Protein 8R2C (pdb70)

B-factor: mean 29.67, std 12.18, range [12.43, 84.84]

Solvent-accessible surface area: 8330 Å² total; per-residue (Å²): 22,18,6,0,1,11,4,49,0,49,0,42,34,86,104,81,50,95,46,67,0,90,98,9,125,84,41,16,116,0,14,0,37,56,54,150,95,93,56,5,67,2,55,0,5,0,4,8,131,5,118,122,26,62,58,81,0,0,50,3,48,106,43,0,34,0,9,30,92,4,0,0,75,37,147,43,90,14,39,86,0,119,108,65,26,126,50,33,100,59,108,5,98,62,3,13,5,1,9,5,138,65,8,33,0,0,26,0,15,60,66,12,0,8,7,8,3,8,90,39,128,97,214,26,0,100,3,69,17,8,4,30,95,47,0,9,84,50,0,86,139,18,170,7,39,128,121,2,104,0,71,2,174,43,39,54,78,80,136,112,107,73,47,10,139,14,4,81,89

Sequence (169 aa):
SGGAMHGDSLVQLSDSSFKMVKEVKKGDKVICPLLENQCVEVECVVLSKCEDGTKEFVQLGTDLWITPKHPIRVNGEWKYPKELGQTVVKTSDYIYQFVLKTGHTMNIGGYECICLGHNFQERVAYHPYLGSQAVVEDLKQMKGWKEGKVIIRSRVRDQITNQVKAFIQ

InterPro domains:
  IPR002035 von Willebrand factor, type A [PF13768] (64-215)
  IPR002035 von Willebrand factor, type A [PS50234] (41-230)
  IPR002035 von Willebrand factor, type A [SM00327] (39-231)
  IPR006141 Intein N-terminal splicing region [PS50817] (515-585)
  IPR032838 VWA-Hint protein, Vwaint domain [PF14624] (389-458)
  IPR036465 von Willebrand factor A-like domain superfamily [G3DSA:3.40.50.410] (40-234)
  IPR036465 von Willebrand factor A-like domain superfamily [SSF53300] (41-227)
  IPR036844 Hint domain superfamily [SSF51294] (515-595)
  IPR039510 Vint domain [PF14623] (514-676)
  IPR051266 Calcium-activated chloride channel regulator [PTHR10579] (31-309)

Radius of gyration: 14.41 Å; Cα contacts (8 Å, |Δi|>4): 443; chains: 1; bounding box: 31×36×44 Å

Nearest PDB structures (foldseek):
  8r2c-assembly1_A  TM=1.006E+00  e=2.038E-36  Tetrahymena thermophila SB210
  6frh-assembly1_A  TM=7.519E-01  e=7.307E-05  Synechocystis sp. PCC 6803 substr. Kazusa
  6frg-assembly1_A-2  TM=7.504E-01  e=1.154E-04  Synechocystis sp. PCC 6803 substr. Kazusa
  2in9-assembly1_A  TM=6.640E-01  e=4.539E-04  Mycobacterium tuberculosis
  1jva-assembly1_A  TM=4.968E-01  e=4.621E-02  Saccharomyces cerevisiae

Structure (mmCIF, N/CA/C/O backbone):
data_8R2C
#
_entry.id   8R2C
#
_cell.length_a   35.890
_cell.length_b   46.360
_cell.length_c   115.010
_cell.angle_alpha   90.000
_cell.angle_beta   90.000
_cell.angle_gamma   90.000
#
_symmetry.space_group_name_H-M   'P 21 21 21'
#
loop_
_entity.id
_entity.type
_entity.pdbx_description
1 polymer 'von willebrand factor type A (VWA) domain was originally protein'
2 non-polymer 'SULFATE ION'
3 non-polymer DI(HYDROXYETHYL)ETHER
4 water water
#
loop_
_atom_site.group_PDB
_atom_site.id
_atom_site.type_symbol
_atom_site.label_atom_id
_atom_site.label_alt_id
_atom_site.label_comp_id
_atom_site.label_asym_id
_atom_site.label_entity_id
_atom_site.label_seq_id
_atom_site.pdbx_PDB_ins_code
_atom_site.Cartn_x
_atom_site.Cartn_y
_atom_site.Cartn_z
_atom_site.occupancy
_atom_site.B_iso_or_equiv
_atom_site.auth_seq_id
_atom_site.auth_comp_id
_atom_site.auth_asym_id
_atom_site.auth_atom_id
_atom_site.pdbx_PDB_model_num
ATOM 1 N N . SER A 1 1 ? 24.50982 41.95065 24.77722 1.000 23.19963 -2 SER A N 1
ATOM 2 C CA . SER A 1 1 ? 23.27205 41.14693 24.95135 1.000 25.49528 -2 SER A CA 1
ATOM 3 C C . SER A 1 1 ? 23.17975 40.09066 23.83959 1.000 24.75079 -2 SER A C 1
ATOM 4 O O . SER A 1 1 ? 24.06894 39.97993 22.97608 1.000 21.76451 -2 SER A O 1
ATOM 14 N N . GLY A 1 2 ? 22.09122 39.31674 23.88139 1.000 20.84670 -1 GLY A N 1
ATOM 15 C CA . GLY A 1 2 ? 21.84596 38.29282 22.88562 1.000 24.27094 -1 GLY A CA 1
ATOM 16 C C . GLY A 1 2 ? 20.38137 38.28277 22.49802 1.000 22.49552 -1 GLY A C 1
ATOM 17 O O . GLY A 1 2 ? 19.58169 39.07567 22.99586 1.000 23.90285 -1 GLY A O 1
ATOM 21 N N . GLY A 1 3 ? 20.04388 37.37540 21.58989 1.000 21.12069 0 GLY A N 1
ATOM 22 C CA . GLY A 1 3 ? 18.65162 37.23806 21.22124 1.000 21.88165 0 GLY A CA 1
ATOM 23 C C . GLY A 1 3 ? 18.48903 36.15000 20.19439 1.000 21.12067 0 GLY A C 1
ATOM 24 O O . GLY A 1 3 ? 19.42347 35.40049 19.91586 1.000 25.38480 0 GLY A O 1
ATOM 28 N N . ALA A 1 4 ? 17.28911 36.09694 19.60634 1.000 18.26385 1 ALA A N 1
ATOM 29 C CA . ALA A 1 4 ? 16.96089 35.09170 18.60793 1.000 16.01343 1 ALA A CA 1
ATOM 30 C C . ALA A 1 4 ? 15.94301 35.68167 17.64237 1.000 19.71331 1 ALA A C 1
ATOM 31 O O . ALA A 1 4 ? 15.38609 36.75032 17.87719 1.000 17.97690 1 ALA A O 1
ATOM 35 N N . MET A 1 5 ? 15.73052 34.98048 16.53151 1.000 13.51044 2 MET A N 1
ATOM 36 C CA . MET A 1 5 ? 14.90005 35.42321 15.42433 1.000 19.14763 2 MET A CA 1
ATOM 37 C C . MET A 1 5 ? 13.64290 34.56611 15.33275 1.000 17.92704 2 MET A C 1
ATOM 38 O O . MET A 1 5 ? 13.67080 33.35748 15.58890 1.000 15.97752 2 MET A O 1
ATOM 52 N N . HIS A 1 6 ? 12.55755 35.19491 14.90845 1.000 15.30370 3 HIS A N 1
ATOM 53 C CA . HIS A 1 6 ? 11.37870 34.45099 14.47725 1.000 18.91211 3 HIS A CA 1
ATOM 54 C C . HIS A 1 6 ? 11.67171 33.70407 13.18102 1.000 19.11542 3 HIS A C 1
ATOM 55 O O . HIS A 1 6 ? 12.33616 34.22937 12.29616 1.000 18.09160 3 HIS A O 1
ATOM 69 N N . GLY A 1 7 ? 11.16408 32.48014 13.06451 1.000 20.17444 4 GLY A N 1
ATOM 70 C CA . GLY A 1 7 ? 11.48899 31.63302 11.93084 1.000 19.66923 4 GLY A CA 1
ATOM 71 C C . GLY A 1 7 ? 10.95642 32.11729 10.59740 1.000 21.75926 4 GLY A C 1
ATOM 72 O O . GLY A 1 7 ? 11.42573 31.65350 9.55155 1.000 21.42261 4 GLY A O 1
ATOM 76 N N . ASP A 1 8 ? 9.98469 33.01942 10.60599 1.000 17.82084 5 ASP A N 1
ATOM 77 C CA . ASP A 1 8 ? 9.43762 33.54309 9.36728 1.000 23.62762 5 ASP A CA 1
ATOM 78 C C . ASP A 1 8 ? 10.21650 34.74487 8.84270 1.000 19.15481 5 ASP A C 1
ATOM 79 O O . ASP A 1 8 ? 9.92670 35.22633 7.74016 1.000 16.82818 5 ASP A O 1
ATOM 88 N N . SER A 1 9 ? 11.18930 35.24815 9.59982 1.000 17.03159 6 SER A N 1
ATOM 89 C CA . SER A 1 9 ? 12.02540 36.33064 9.11178 1.000 17.20779 6 SER A CA 1
ATOM 90 C C . SER A 1 9 ? 12.77600 35.89555 7.85446 1.000 18.47679 6 SER A C 1
ATOM 91 O O . SER A 1 9 ? 13.14659 34.73274 7.68687 1.000 16.02681 6 SER A O 1
ATOM 99 N N . LEU A 1 10 ? 13.01733 36.84004 6.95182 1.000 16.09873 7 LEU A N 1
ATOM 100 C CA . LEU A 1 10 ? 13.58072 36.51384 5.64631 1.000 16.71722 7 LEU A CA 1
ATOM 101 C C . LEU A 1 10 ? 15.06507 36.85759 5.54719 1.000 19.83913 7 LEU A C 1
ATOM 102 O O . LEU A 1 10 ? 15.46043 38.03066 5.59999 1.000 17.99722 7 LEU A O 1
ATOM 118 N N . VAL A 1 11 ? 15.86408 35.84093 5.32931 1.000 17.78486 8 VAL A N 1
ATOM 119 C CA . VAL A 1 11 ? 17.30204 35.97086 5.20703 1.000 18.67224 8 VAL A CA 1
ATOM 120 C C . VAL A 1 11 ? 17.64478 36.27616 3.75345 1.000 23.04802 8 VAL A C 1
ATOM 121 O O . VAL A 1 11 ? 17.25621 35.52110 2.85337 1.000 19.32528 8 VAL A O 1
ATOM 134 N N . GLN A 1 12 ? 18.39119 37.36547 3.53153 1.000 21.09218 9 GLN A N 1
ATOM 135 C CA . GLN A 1 12 ? 18.89341 37.73602 2.20845 1.000 26.71926 9 GLN A CA 1
ATOM 136 C C . GLN A 1 12 ? 19.93074 36.73582 1.70646 1.000 25.32799 9 GLN A C 1
ATOM 137 O O . GLN A 1 12 ? 20.92928 36.46269 2.39228 1.000 23.59850 9 GLN A O 1
ATOM 151 N N . LEU A 1 13 ? 19.72488 36.21112 0.49026 1.000 23.61951 10 LEU A N 1
ATOM 152 C CA . LEU A 1 13 ? 20.73394 35.38237 -0.17210 1.000 25.90750 10 LEU A CA 1
ATOM 153 C C . LEU A 1 13 ? 21.43960 36.11320 -1.31886 1.000 26.81882 10 LEU A C 1
ATOM 154 O O . LEU A 1 13 ? 21.01287 37.17415 -1.7981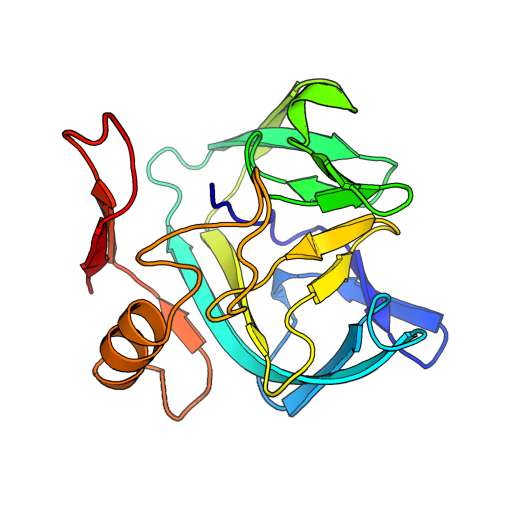8 1.000 27.62859 10 LEU A O 1
ATOM 170 N N . SER A 1 14 ? 22.57280 35.53928 -1.75844 1.000 32.21348 11 SER A N 1
ATOM 171 C CA . SER A 1 14 ? 23.42906 36.24738 -2.70647 1.000 29.69489 11 SER A CA 1
ATOM 172 C C . SER A 1 14 ? 22.78911 36.38693 -4.07915 1.000 32.96027 11 SER A C 1
ATOM 173 O O . SER A 1 14 ? 23.21420 37.25575 -4.85369 1.000 31.67056 11 SER A O 1
ATOM 181 N N . ASP A 1 15 ? 21.80009 35.54296 -4.40559 1.000 25.71315 12 ASP A N 1
ATOM 182 C CA . ASP A 1 15 ? 21.12554 35.61159 -5.70039 1.000 36.37740 12 ASP A CA 1
ATOM 183 C C . ASP A 1 15 ? 19.95232 36.58667 -5.68647 1.000 35.86695 12 ASP A C 1
ATOM 184 O O . ASP A 1 15 ? 19.26692 36.74939 -6.70444 1.000 29.30673 12 ASP A O 1
ATOM 189 N N . SER A 1 16 ? 19.72494 37.24951 -4.55704 1.000 30.41166 13 SER A N 1
ATOM 190 C CA . SER A 1 16 ? 18.71209 38.26242 -4.30484 1.000 28.45568 13 SER A CA 1
ATOM 191 C C . SER A 1 16 ? 17.40582 37.61041 -3.84746 1.000 27.25631 13 SER A C 1
ATOM 192 O O . SER A 1 16 ? 16.45470 38.34027 -3.52345 1.000 30.13626 13 SER A O 1
ATOM 200 N N . SER A 1 17 ? 17.31727 36.28193 -3.80304 1.000 23.49039 14 SER A N 1
ATOM 201 C CA . SER A 1 17 ? 16.13496 35.67524 -3.22448 1.000 20.98028 14 SER A CA 1
ATOM 202 C C . SER A 1 17 ? 16.26982 35.65985 -1.70090 1.000 24.57083 14 SER A C 1
ATOM 203 O O . SER A 1 17 ? 17.29604 36.04088 -1.13226 1.000 20.60038 14 SER A O 1
ATOM 211 N N . PHE A 1 18 ? 15.23169 35.19120 -1.04141 1.000 17.36171 15 PHE A N 1
ATOM 212 C CA . PHE A 1 18 ? 15.20698 35.16851 0.40631 1.000 18.88244 15 PHE A CA 1
ATOM 213 C C . PHE A 1 18 ? 14.81551 33.78637 0.87552 1.000 22.65485 15 PHE A C 1
ATOM 214 O O . PHE A 1 18 ? 14.08280 33.06132 0.19893 1.000 19.87848 15 PHE A O 1
ATOM 231 N N . LYS A 1 19 ? 15.28749 33.45064 2.05584 1.000 20.52768 16 LYS A N 1
ATOM 232 C CA . LYS A 1 19 ? 14.96387 32.19210 2.68632 1.000 16.80855 16 LYS A CA 1
ATOM 233 C C . LYS A 1 19 ? 14.46199 32.50197 4.08809 1.000 16.79028 16 LYS A C 1
ATOM 234 O O . LYS A 1 19 ? 15.01480 33.36847 4.76941 1.000 18.34538 16 LYS A O 1
ATOM 253 N N . MET A 1 20 ? 13.41545 31.81275 4.52363 1.000 16.08724 17 MET A N 1
ATOM 254 C CA . MET A 1 20 ? 12.97491 32.05719 5.88653 1.000 17.62705 17 MET A CA 1
ATOM 255 C C . MET A 1 20 ? 14.01483 31.52775 6.86247 1.000 13.37962 17 MET A C 1
ATOM 256 O O . MET A 1 20 ? 14.71468 30.55473 6.59832 1.000 17.06809 17 MET A O 1
ATOM 270 N N . VAL A 1 21 ? 14.09986 32.17511 8.02503 1.000 17.74040 18 VAL A N 1
ATOM 271 C CA . VAL A 1 21 ? 15.03117 31.73208 9.05601 1.000 16.94963 18 VAL A CA 1
ATOM 272 C C . VAL A 1 21 ? 14.83698 30.25515 9.37891 1.000 13.50236 18 VAL A C 1
ATOM 273 O O . VAL A 1 21 ? 15.80994 29.51388 9.55979 1.000 20.15228 18 VAL A O 1
ATOM 286 N N . LYS A 1 22 ? 13.58287 29.79835 9.47694 1.000 17.42867 19 LYS A N 1
ATOM 287 C CA . LYS A 1 22 ? 13.35823 28.40176 9.85394 1.000 18.37337 19 LYS A CA 1
ATOM 288 C C . LYS A 1 22 ? 13.76685 27.39972 8.77299 1.000 20.76854 19 LYS A C 1
ATOM 289 O O . LYS A 1 22 ? 13.74793 26.19235 9.02543 1.000 20.36694 19 LYS A O 1
ATOM 308 N N . GLU A 1 23 ? 14.15654 27.85288 7.59513 1.000 18.51348 20 GLU A N 1
ATOM 309 C CA . GLU A 1 23 ? 14.60585 26.95450 6.53655 1.000 20.93442 20 GLU A CA 1
ATOM 310 C C . GLU A 1 23 ? 16.10681 26.97305 6.34501 1.000 21.03732 20 GLU A C 1
ATOM 311 O O . GLU A 1 23 ? 16.63691 26.16041 5.57490 1.000 22.65707 20 GLU A O 1
ATOM 323 N N . VAL A 1 24 ? 16.80948 27.88396 6.99898 1.000 26.60847 21 VAL A N 1
ATOM 324 C CA . VAL A 1 24 ? 18.25107 27.94853 6.83573 1.000 21.40720 21 VAL A CA 1
ATOM 325 C C . VAL A 1 24 ? 18.87388 26.67565 7.38051 1.000 23.06931 21 VAL A C 1
ATOM 326 O O . VAL A 1 24 ? 18.45287 26.14643 8.41358 1.000 21.16354 21 VAL A O 1
ATOM 339 N N . LYS A 1 25 ? 19.86898 26.15871 6.67682 1.000 18.85850 22 LYS A N 1
ATOM 340 C CA . LYS A 1 25 ? 20.58014 25.00071 7.17749 1.000 20.28873 22 LYS A CA 1
ATOM 341 C C . LYS A 1 25 ? 22.07746 25.20694 7.05659 1.000 24.26682 22 LYS A C 1
ATOM 342 O O . LYS A 1 25 ? 22.56033 26.09701 6.34238 1.000 19.06513 22 LYS A O 1
ATOM 361 N N . LYS A 1 26 ? 22.79307 24.36538 7.80545 1.000 20.15641 23 LYS A N 1
ATOM 362 C CA . LYS A 1 26 ? 24.23487 24.27936 7.71883 1.000 19.02054 23 LYS A CA 1
ATOM 363 C C . LYS A 1 26 ? 24.66644 24.12060 6.27300 1.000 21.13483 23 LYS A C 1
ATOM 364 O O . LYS A 1 26 ? 24.07245 23.35276 5.50981 1.000 20.10639 23 LYS A O 1
ATOM 383 N N . GLY A 1 27 ? 25.73280 24.82635 5.92461 1.000 19.52296 24 GLY A N 1
ATOM 384 C CA . GLY A 1 27 ? 26.21632 24.91356 4.55530 1.000 20.51188 24 GLY A CA 1
ATOM 385 C C . GLY A 1 27 ? 25.58282 26.00759 3.71124 1.000 24.18699 24 GLY A C 1
ATOM 386 O O . GLY A 1 27 ? 26.12291 26.33992 2.64520 1.000 22.48497 24 GLY A O 1
ATOM 390 N N . ASP A 1 28 ? 24.45081 26.57555 4.13662 1.000 17.67821 25 ASP A N 1
ATOM 391 C CA . ASP A 1 28 ? 23.93245 27.73818 3.43944 1.000 17.98538 25 ASP A CA 1
ATOM 392 C C . ASP A 1 28 ? 24.88653 28.90830 3.58429 1.000 22.84606 25 ASP A C 1
ATOM 393 O O . ASP A 1 28 ? 25.56470 29.07107 4.60372 1.000 22.15441 25 ASP A O 1
ATOM 402 N N . LYS A 1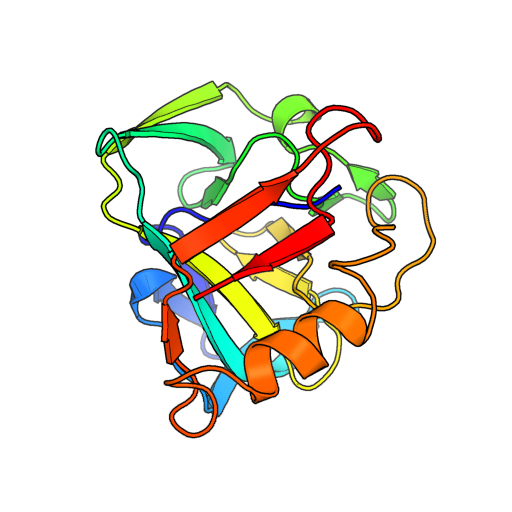 29 ? 24.86376 29.78481 2.59357 1.000 16.25946 26 LYS A N 1
ATOM 403 C CA . LYS A 1 29 ? 25.66136 30.99850 2.62114 1.000 20.12713 26 LYS A CA 1
ATOM 404 C C . LYS A 1 29 ? 24.72233 32.17595 2.82064 1.000 21.79324 26 LYS A C 1
ATOM 405 O O . LYS A 1 29 ? 23.70690 32.29566 2.12974 1.000 22.15997 26 LYS A O 1
ATOM 424 N N . VAL A 1 30 ? 25.05616 33.01566 3.78890 1.000 15.59367 27 VAL A N 1
ATOM 425 C CA . VAL A 1 30 ? 24.29120 34.20212 4.13610 1.000 16.84014 27 VAL A CA 1
ATOM 426 C C . VAL A 1 30 ? 25.21966 35.38899 3.93094 1.000 16.52756 27 VAL A C 1
ATOM 427 O O . VAL A 1 30 ? 26.41784 35.22462 3.72685 1.000 19.79044 27 VAL A O 1
ATOM 440 N N . ILE A 1 31 ? 24.64046 36.59635 3.97111 1.000 18.85069 28 ILE A N 1
ATOM 441 C CA . ILE A 1 31 ? 25.37131 37.83350 3.67981 1.000 15.97981 28 ILE A CA 1
ATOM 442 C C . ILE A 1 31 ? 25.81074 38.48201 4.98177 1.000 22.41548 28 ILE A C 1
ATOM 443 O O . ILE A 1 31 ? 24.97512 38.74580 5.84782 1.000 17.21852 28 ILE A O 1
ATOM 459 N N . CYS A 1 32 ? 27.10720 38.79060 5.09884 1.000 15.56114 29 CYS A N 1
ATOM 460 C CA . CYS A 1 32 ? 27.67142 39.40709 6.29730 1.000 19.16274 29 CYS A CA 1
ATOM 461 C C . CYS A 1 32 ? 28.02697 40.84469 5.97767 1.000 18.92796 29 CYS A C 1
ATOM 462 O O . CYS A 1 32 ? 29.08837 41.09635 5.38479 1.000 20.48757 29 CYS A O 1
ATOM 470 N N . PRO A 1 33 ? 27.18081 41.81751 6.32406 1.000 19.42338 30 PRO A N 1
ATOM 471 C CA . PRO A 1 33 ? 27.41562 43.19805 5.87173 1.000 20.00134 30 PRO A CA 1
ATOM 472 C C . PRO A 1 33 ? 28.71062 43.77277 6.36082 1.000 27.32869 30 PRO A C 1
ATOM 473 O O . PRO A 1 33 ? 29.32279 44.59390 5.66937 1.000 27.54584 30 PRO A O 1
ATOM 484 N N . LEU A 1 34 ? 29.14631 43.37827 7.54574 1.000 20.15555 31 LEU A N 1
ATOM 485 C CA . LEU A 1 34 ? 30.38242 43.88453 8.10815 1.000 23.26688 31 LEU A CA 1
ATOM 486 C C . LEU A 1 34 ? 31.60057 43.39238 7.33960 1.000 24.31480 31 LEU A C 1
ATOM 487 O O . LEU A 1 34 ? 32.64370 44.04228 7.36561 1.000 24.75525 31 LEU A O 1
ATOM 503 N N . LEU A 1 35 ? 31.49802 42.27062 6.65952 1.000 24.20573 32 LEU A N 1
ATOM 504 C CA . LEU A 1 35 ? 32.52349 41.84566 5.71005 1.000 26.43403 32 LEU A CA 1
ATOM 505 C C . LEU A 1 35 ? 32.22323 42.32735 4.29676 1.000 27.60076 32 LEU A C 1
ATOM 506 O O . LEU A 1 35 ? 32.41509 41.58380 3.32634 1.000 31.77201 32 LEU A O 1
ATOM 522 N N . GLU A 1 36 ? 31.72746 43.54347 4.12988 1.000 23.68852 33 GLU A N 1
ATOM 523 C CA . GLU A 1 36 ? 31.46069 44.07997 2.80502 1.000 29.29494 33 GLU A CA 1
ATOM 524 C C . GLU A 1 36 ? 30.45444 43.22327 2.04856 1.000 29.19753 33 GLU A C 1
ATOM 525 O O . GLU A 1 36 ? 30.58243 42.99035 0.84521 1.000 26.51622 33 GLU A O 1
ATOM 537 N N . ASN A 1 37 ? 29.43937 42.75016 2.74637 1.000 22.51083 34 ASN A N 1
ATOM 538 C CA . ASN A 1 37 ? 28.39180 41.92926 2.17078 1.000 21.69153 34 ASN A CA 1
ATOM 539 C C . ASN A 1 37 ? 28.92029 40.63813 1.54570 1.000 22.12186 34 ASN A C 1
ATOM 540 O O . ASN A 1 37 ? 28.25374 40.05916 0.66526 1.000 24.56539 34 ASN A O 1
ATOM 551 N N . GLN A 1 38 ? 30.06882 40.15078 2.00131 1.000 23.39363 35 GLN A N 1
ATOM 552 C CA . GLN A 1 38 ? 30.55769 38.84903 1.55017 1.000 20.90616 35 GLN A CA 1
ATOM 553 C C . GLN A 1 38 ? 29.67042 37.73265 2.09873 1.000 25.24290 35 GLN A C 1
ATOM 554 O O . GLN A 1 38 ? 28.96899 37.89820 3.10375 1.000 23.10991 35 GLN A O 1
ATOM 568 N N . CYS A 1 39 ? 29.67519 36.59800 1.38123 1.000 19.23764 36 CYS A N 1
ATOM 569 C CA . CYS A 1 39 ? 28.93679 35.41247 1.77911 1.000 19.82319 36 CYS A CA 1
ATOM 570 C C . CYS A 1 39 ? 29.73977 34.62150 2.78966 1.000 20.84305 36 CYS A C 1
ATOM 571 O O . CYS A 1 39 ? 30.94375 34.42517 2.60756 1.000 17.71848 36 CYS A O 1
ATOM 579 N N . VAL A 1 40 ? 29.05477 34.12655 3.83093 1.000 19.14614 37 VAL A N 1
ATOM 580 C CA . VAL A 1 40 ? 29.67654 33.27549 4.84527 1.000 18.59892 37 VAL A CA 1
ATOM 581 C C . VAL A 1 40 ? 28.77776 32.06552 5.08815 1.000 16.32943 37 VAL A C 1
ATOM 582 O O . VAL A 1 40 ? 27.55235 32.13843 4.95314 1.000 17.68791 37 VAL A O 1
ATOM 595 N N . GLU A 1 41 ? 29.39137 30.94375 5.45801 1.000 21.63020 38 GLU A N 1
ATOM 596 C CA . GLU A 1 41 ? 28.65861 29.69895 5.59699 1.000 19.02462 38 GLU A CA 1
ATOM 597 C C . GLU A 1 41 ? 28.06783 29.52355 6.98591 1.000 17.65983 38 GLU A C 1
ATOM 598 O O . GLU A 1 41 ? 28.71018 29.81883 7.99173 1.000 18.76832 38 GLU A O 1
ATOM 610 N N . VAL A 1 42 ? 26.87095 28.97434 7.02253 1.000 16.70385 39 VAL A N 1
ATOM 611 C CA . VAL A 1 42 ? 26.24131 28.61592 8.28260 1.000 16.84895 39 VAL A CA 1
ATOM 612 C C . VAL A 1 42 ? 26.85621 27.31610 8.78326 1.000 23.48850 39 VAL A C 1
ATOM 613 O O . VAL A 1 42 ? 26.89426 26.31393 8.06164 1.000 20.93246 39 VAL A O 1
ATOM 626 N N . GLU A 1 43 ? 27.35234 27.33490 10.02077 1.000 16.88971 40 GLU A N 1
ATOM 627 C CA . GLU A 1 43 ? 27.92603 26.13654 10.64283 1.000 18.76257 40 GLU A CA 1
ATOM 628 C C . GLU A 1 43 ? 26.88359 25.34914 11.43192 1.000 21.84712 40 GLU A C 1
ATOM 629 O O . GLU A 1 43 ? 26.89186 24.11210 11.41573 1.000 24.08916 40 GLU A O 1
ATOM 641 N N . CYS A 1 44 ? 25.97991 26.04867 12.10672 1.000 18.76437 41 CYS A N 1
ATOM 642 C CA . CYS A 1 44 ? 24.98710 25.39324 12.94733 1.000 17.86177 41 CYS A CA 1
ATOM 643 C C . CYS A 1 44 ? 23.82124 26.33696 13.15058 1.000 17.67529 41 CYS A C 1
ATOM 644 O O . CYS A 1 44 ? 24.00942 27.54933 13.26170 1.000 19.28985 41 CYS A O 1
ATOM 652 N N . VAL A 1 45 ? 22.61961 25.77504 13.14341 1.000 15.23439 42 VAL A N 1
ATOM 653 C CA . VAL A 1 45 ? 21.39633 26.49294 13.44449 1.000 15.56987 42 VAL A CA 1
ATOM 654 C C . VAL A 1 45 ? 20.98777 26.06865 14.84918 1.000 17.95953 42 VAL A C 1
ATOM 655 O O . VAL A 1 45 ? 21.00582 24.87592 15.16648 1.000 16.75710 42 VAL A O 1
ATOM 668 N N . VAL A 1 46 ? 20.64305 27.02300 15.70343 1.000 17.52933 43 VAL A N 1
ATOM 669 C CA . VAL A 1 46 ? 20.29706 26.70846 17.08224 1.000 15.47714 43 VAL A CA 1
ATOM 670 C C . VAL A 1 46 ? 18.84826 27.07804 17.32980 1.000 14.38024 43 VAL A C 1
ATOM 671 O O . VAL A 1 46 ? 18.45786 28.22043 17.08835 1.000 15.52844 43 VAL A O 1
ATOM 684 N N . LEU A 1 47 ? 18.06302 26.12160 17.82482 1.000 15.14027 44 LEU A N 1
ATOM 685 C CA . LEU A 1 47 ? 16.63752 26.31051 18.08438 1.000 14.90030 44 LEU A CA 1
ATOM 686 C C . LEU A 1 47 ? 16.35963 26.21344 19.57510 1.000 17.25773 44 LEU A C 1
ATOM 687 O O . LEU A 1 47 ? 16.91620 25.36309 20.26909 1.000 20.21588 44 LEU A O 1
ATOM 703 N N . SER A 1 48 ? 15.46372 27.06844 20.03848 1.000 18.05564 45 SER A N 1
ATOM 704 C CA . SER A 1 48 ? 15.01348 27.10352 21.41468 1.000 21.69093 45 SER A CA 1
ATOM 705 C C . SER A 1 48 ? 13.50451 27.09874 21.34920 1.000 23.48049 45 SER A C 1
ATOM 706 O O . SER A 1 48 ? 12.92519 27.87937 20.58412 1.000 15.95412 45 SER A O 1
ATOM 714 N N . LYS A 1 49 ? 12.87321 26.20932 22.11986 1.000 25.92489 46 LYS A N 1
ATOM 715 C CA . LYS A 1 49 ? 11.41426 26.12203 22.10381 1.000 28.14286 46 LYS A CA 1
ATOM 716 C C . LYS A 1 49 ? 10.79496 27.31389 22.81061 1.000 25.97188 46 LYS A C 1
ATOM 717 O O . LYS A 1 49 ? 11.29550 27.77515 23.84047 1.000 22.06310 46 LYS A O 1
ATOM 736 N N . CYS A 1 50 ? 9.68398 27.78699 22.25582 1.000 26.00314 47 CYS A N 1
ATOM 737 C CA . CYS A 1 50 ? 8.87230 28.84432 22.85161 1.000 30.42969 47 CYS A CA 1
ATOM 738 C C . CYS A 1 50 ? 7.82285 28.16263 23.71188 1.000 30.68094 47 CYS A C 1
ATOM 739 O O . CYS A 1 50 ? 6.83524 27.62363 23.21567 1.000 25.87578 47 CYS A O 1
ATOM 751 N N . GLU A 1 51 ? 8.09895 28.15628 25.00621 1.000 28.81680 48 GLU A N 1
ATOM 752 C CA . GLU A 1 51 ? 7.29177 27.46664 26.00015 1.000 39.65331 48 GLU A CA 1
ATOM 753 C C . GLU A 1 51 ? 5.80742 27.80730 25.88319 1.000 33.61171 48 GLU A C 1
ATOM 754 O O . GLU A 1 51 ? 4.96084 26.90670 25.84129 1.000 37.19746 48 GLU A O 1
ATOM 766 N N . ASP A 1 52 ? 5.46260 29.08665 25.80128 1.000 29.36214 49 ASP A N 1
ATOM 767 C CA . ASP A 1 52 ? 4.05392 29.47287 25.72544 1.000 29.06466 49 ASP A CA 1
ATOM 768 C C . ASP A 1 52 ? 3.53344 29.54259 24.30237 1.000 29.17713 49 ASP A C 1
ATOM 769 O O . ASP A 1 52 ? 2.36997 29.91525 24.09147 1.000 25.50989 49 ASP A O 1
ATOM 778 N N . GLY A 1 53 ? 4.35924 29.19569 23.32024 1.000 24.69076 50 GLY A N 1
ATOM 779 C CA . GLY A 1 53 ? 3.93570 29.19249 21.94274 1.000 20.96664 50 GLY A CA 1
ATOM 780 C C . GLY A 1 53 ? 3.85140 30.56048 21.30317 1.000 23.62056 50 GLY A C 1
ATOM 781 O O . GLY A 1 53 ? 3.55446 30.64655 20.09780 1.000 20.67338 50 GLY A O 1
ATOM 785 N N . THR A 1 54 ? 4.07317 31.61362 22.08528 1.000 21.24553 51 THR A N 1
ATOM 786 C CA . THR A 1 54 ? 4.16891 32.98331 21.61871 1.000 25.90826 51 THR A CA 1
ATOM 787 C C . THR A 1 54 ? 5.39603 33.63003 22.24633 1.000 30.93877 51 THR A C 1
ATOM 788 O O . THR A 1 54 ? 5.86458 33.21067 23.30909 1.000 31.91045 51 THR A O 1
ATOM 799 N N . LYS A 1 55 ? 5.87363 34.69930 21.61678 1.000 22.57356 52 LYS A N 1
ATOM 800 C CA . LYS A 1 55 ? 6.97780 35.46271 22.17260 1.000 20.83846 52 LYS A CA 1
ATOM 801 C C . LYS A 1 55 ? 6.82264 36.91484 21.75512 1.000 19.93425 52 LYS A C 1
ATOM 802 O O . LYS A 1 55 ? 6.25451 37.23011 20.70801 1.000 16.65343 52 LYS A O 1
ATOM 821 N N . GLU A 1 56 ? 7.35452 37.79627 22.57635 1.000 18.11230 53 GLU A N 1
ATOM 822 C CA . GLU A 1 56 ? 7.44851 39.19732 22.21353 1.000 21.32678 53 GLU A CA 1
ATOM 823 C C . GLU A 1 56 ? 8.64837 39.41609 21.30554 1.000 18.57491 53 GLU A C 1
ATOM 824 O O . GLU A 1 56 ? 9.76128 38.96124 21.59085 1.000 23.17405 53 GLU A O 1
ATOM 836 N N . PHE A 1 57 ? 8.39097 40.06137 20.17385 1.000 19.17791 54 PHE A N 1
ATOM 837 C CA . PHE A 1 57 ? 9.39074 40.38355 19.18362 1.000 15.83445 54 PHE A CA 1
ATOM 838 C C . PHE A 1 57 ? 9.30785 41.86863 18.91355 1.000 20.99668 54 PHE A C 1
ATOM 839 O O . PHE A 1 57 ? 8.29863 42.52012 19.22190 1.000 21.67577 54 PHE A O 1
ATOM 856 N N . VAL A 1 58 ? 10.36429 42.38059 18.33675 1.000 15.20567 55 VAL A N 1
ATOM 857 C CA . VAL A 1 58 ? 10.33454 43.67458 17.67491 1.000 19.81092 55 VAL A CA 1
ATOM 858 C C . VAL A 1 58 ? 10.28261 43.38800 16.20255 1.000 20.48093 55 VAL A C 1
ATOM 859 O O . VAL A 1 58 ? 10.99460 42.50773 15.71115 1.000 22.11924 55 VAL A O 1
ATOM 872 N N . GLN A 1 59 ? 9.41797 44.10330 15.49871 1.000 20.42222 56 GLN A N 1
ATOM 873 C CA . GLN A 1 59 ? 9.30420 43.99698 14.06147 1.000 18.53900 56 GLN A CA 1
ATOM 874 C C . GLN A 1 59 ? 10.11741 45.10534 13.42837 1.000 20.47745 56 GLN A C 1
ATOM 875 O O . GLN A 1 59 ? 9.93829 46.28239 13.75003 1.000 22.29930 56 GLN A O 1
ATOM 889 N N . LEU A 1 60 ? 10.99794 44.73941 12.52412 1.000 21.66215 57 LEU A N 1
ATOM 890 C CA . LEU A 1 60 ? 11.81655 45.71970 11.82983 1.000 21.30858 57 LEU A CA 1
ATOM 891 C C . LEU A 1 60 ? 11.53084 45.53225 10.35191 1.000 23.35608 57 LEU A C 1
ATOM 892 O O . LEU A 1 60 ? 11.73479 44.43992 9.81293 1.000 23.02506 57 LEU A O 1
ATOM 908 N N . GLY A 1 61 ? 11.02645 46.58211 9.71437 1.000 24.67627 58 GLY A N 1
ATOM 909 C CA . GLY A 1 61 ? 10.54777 46.46647 8.35577 1.000 25.26249 58 GLY A CA 1
ATOM 910 C C . GLY A 1 61 ? 9.44909 45.43142 8.24769 1.000 25.23556 58 GLY A C 1
ATOM 911 O O . GLY A 1 61 ? 8.71910 45.13280 9.19525 1.000 29.07118 58 GLY A O 1
ATOM 915 N N . THR A 1 62 ? 9.33863 44.84354 7.07457 1.000 25.20690 59 THR A N 1
ATOM 916 C CA . THR A 1 62 ? 8.27526 43.89203 6.83363 1.000 24.04959 59 THR A CA 1
ATOM 917 C C . THR A 1 62 ? 8.69851 42.46009 7.06462 1.000 27.41955 59 THR A C 1
ATOM 918 O O . THR A 1 62 ? 7.82667 41.58216 7.13941 1.000 24.15881 59 THR A O 1
ATOM 929 N N . ASP A 1 63 ? 10.01150 42.19888 7.16548 1.000 22.93494 60 ASP A N 1
ATOM 930 C CA . ASP A 1 63 ? 10.53367 40.84496 7.00560 1.000 21.37293 60 ASP A CA 1
ATOM 931 C C . ASP A 1 63 ? 11.37603 40.36465 8.19420 1.000 22.83743 60 ASP A C 1
ATOM 932 O O . ASP A 1 63 ? 12.07755 39.36240 8.05296 1.000 22.14346 60 ASP A O 1
ATOM 941 N N . LEU A 1 64 ? 11.29484 41.01161 9.35926 1.000 19.61764 61 LEU A N 1
ATOM 942 C CA . LEU A 1 64 ? 12.15583 40.63936 10.48563 1.000 16.72287 61 LEU A CA 1
ATOM 943 C C . LEU A 1 64 ? 11.39628 40.84305 11.77923 1.000 19.75764 61 LEU A C 1
ATOM 944 O O . LEU A 1 64 ? 10.89882 41.93914 12.05662 1.000 17.79564 61 LEU A O 1
ATOM 960 N N . TRP A 1 65 ? 11.28313 39.75884 12.53842 1.000 14.67499 62 TRP A N 1
ATOM 961 C CA . TRP A 1 65 ? 10.80732 39.78842 13.91138 1.000 16.71936 62 TRP A CA 1
ATOM 962 C C . TRP A 1 65 ? 11.91992 39.20905 14.76884 1.000 17.34981 62 TRP A C 1
ATOM 963 O O . TRP A 1 65 ? 12.31675 38.04548 14.59007 1.000 16.28692 62 TRP A O 1
ATOM 984 N N . ILE A 1 66 ? 12.39007 39.99753 15.71283 1.000 16.50734 63 ILE A N 1
ATOM 985 C CA . ILE A 1 66 ? 13.62110 39.71544 16.43796 1.000 19.18201 63 ILE A CA 1
ATOM 986 C C . ILE A 1 66 ? 13.42681 40.05381 17.91069 1.000 19.36654 63 ILE A C 1
ATOM 987 O O . ILE A 1 66 ? 12.70705 40.99336 18.25876 1.000 18.99211 63 ILE A O 1
ATOM 1003 N N . THR A 1 67 ? 14.03962 39.26973 18.78545 1.000 14.88512 64 THR A N 1
ATOM 1004 C CA . THR A 1 67 ? 13.76961 39.50630 20.19524 1.000 16.52623 64 THR A CA 1
ATOM 1005 C C . THR A 1 67 ? 14.35791 40.85641 20.59510 1.000 17.02405 64 THR A C 1
ATOM 1006 O O . THR A 1 67 ? 15.26273 41.37482 19.93182 1.000 18.30809 64 THR A O 1
ATOM 1017 N N . PRO A 1 68 ? 13.80547 41.49220 21.62737 1.000 17.07722 65 PRO A N 1
ATOM 1018 C CA . PRO A 1 68 ? 13.99989 42.93844 21.75175 1.000 18.84925 65 PRO A CA 1
ATOM 1019 C C . PRO A 1 68 ? 15.40807 43.37033 22.11525 1.000 17.39153 65 PRO A C 1
ATOM 1020 O O . PRO A 1 68 ? 15.68736 44.56357 22.00708 1.000 17.83645 65 PRO A O 1
ATOM 1031 N N . LYS A 1 69 ? 16.29593 42.47815 22.55312 1.000 16.70839 66 LYS A N 1
ATOM 1032 C CA . LYS A 1 69 ? 17.67769 42.86586 22.85245 1.000 18.84887 66 LYS A CA 1
ATOM 1033 C C . LYS A 1 69 ? 18.70398 42.32110 21.85761 1.000 19.35291 66 LYS A C 1
ATOM 1034 O O . LYS A 1 69 ? 19.90907 42.51079 22.05498 1.000 17.07752 66 LYS A O 1
ATOM 1053 N N . HIS A 1 70 ? 18.27170 41.63874 20.81677 1.000 17.44204 67 HIS A N 1
ATOM 1054 C CA . HIS A 1 70 ? 19.20207 40.98737 19.89947 1.000 19.35186 67 HIS A CA 1
ATOM 1055 C C . HIS A 1 70 ? 20.04047 42.03029 19.16968 1.000 19.66936 67 HIS A C 1
ATOM 1056 O O . HIS A 1 70 ? 19.47543 42.82367 18.40127 1.000 20.73312 67 HIS A O 1
ATOM 1070 N N . PRO A 1 71 ? 21.36669 42.04760 19.33281 1.000 18.23344 68 PRO A N 1
ATOM 1071 C CA . PRO A 1 71 ? 22.15323 43.17371 18.78656 1.000 16.00471 68 PRO A CA 1
ATOM 1072 C C . PRO A 1 71 ? 22.00686 43.30058 17.28425 1.000 16.57656 68 PRO A C 1
ATOM 1073 O O . PRO A 1 71 ? 22.11866 42.32629 16.54350 1.000 17.22906 68 PRO A O 1
ATOM 1084 N N . ILE A 1 72 ? 21.78115 44.51662 16.83098 1.000 17.29002 69 ILE A N 1
ATOM 1085 C CA . ILE A 1 72 ? 21.82551 44.77094 15.40669 1.000 13.85779 69 ILE A CA 1
ATOM 1086 C C . ILE A 1 72 ? 22.69811 45.98669 15.13908 1.000 17.69149 69 ILE A C 1
ATOM 1087 O O . ILE A 1 72 ? 22.78291 46.90821 15.94376 1.000 20.29209 69 ILE A O 1
ATOM 1103 N N . ARG A 1 73 ? 23.38662 45.95725 14.00650 1.000 21.97845 70 ARG A N 1
ATOM 1104 C CA . ARG A 1 73 ? 24.36596 46.98126 13.66941 1.000 23.07871 70 ARG A CA 1
ATOM 1105 C C . ARG A 1 73 ? 23.69659 47.96501 12.72375 1.000 22.88589 70 ARG A C 1
ATOM 1106 O O . ARG A 1 73 ? 23.25912 47.59011 11.62703 1.000 26.60479 70 ARG A O 1
ATOM 1127 N N . VAL A 1 74 ? 23.56605 49.21023 13.17851 1.000 31.18412 71 VAL A N 1
ATOM 1128 C CA . VAL A 1 74 ? 22.90912 50.28506 12.43786 1.000 36.16578 71 VAL A CA 1
ATOM 1129 C C . VAL A 1 74 ? 23.88086 51.45758 12.37301 1.000 39.43492 71 VAL A C 1
ATOM 1130 O O . VAL A 1 74 ? 24.14426 52.10579 13.39462 1.000 40.38534 71 VAL A O 1
ATOM 1143 N N . ASN A 1 75 ? 24.39079 51.75025 11.17524 1.000 43.65699 72 ASN A N 1
ATOM 1144 C CA . ASN A 1 75 ? 25.31303 52.87113 10.98224 1.000 44.58248 72 ASN A CA 1
ATOM 1145 C C . ASN A 1 75 ? 26.52723 52.73576 11.89456 1.000 38.67206 72 ASN A C 1
ATOM 1146 O O . ASN A 1 75 ? 26.89258 53.66064 12.62295 1.000 45.32792 72 ASN A O 1
ATOM 1157 N N . GLY A 1 76 ? 27.14024 51.55071 11.87667 1.000 37.35905 73 GLY A N 1
ATOM 1158 C CA . GLY A 1 76 ? 28.37159 51.32275 12.60968 1.000 40.63277 73 GLY A CA 1
ATOM 1159 C C . GLY A 1 76 ? 28.23219 51.00888 14.08713 1.000 39.09307 73 GLY A C 1
ATOM 1160 O O . GLY A 1 76 ? 29.20493 50.53920 14.69318 1.000 50.38599 73 GLY A O 1
ATOM 1164 N N . GLU A 1 77 ? 27.06583 51.22489 14.69215 1.000 35.11710 74 GLU A N 1
ATOM 1165 C CA . GLU A 1 77 ? 26.90727 51.01043 16.12322 1.000 35.96380 74 GLU A CA 1
ATOM 1166 C C . GLU A 1 77 ? 25.91221 49.89002 16.39198 1.000 26.73426 74 GLU A C 1
ATOM 1167 O O . GLU A 1 77 ? 24.95550 49.68997 15.64628 1.000 29.73807 74 GLU A O 1
ATOM 1179 N N . TRP A 1 78 ? 26.14514 49.16523 17.47685 1.000 26.69760 75 TRP A N 1
ATOM 1180 C CA . TRP A 1 78 ? 25.25838 48.08919 17.88674 1.000 24.89531 75 TRP A CA 1
ATOM 1181 C C . TRP A 1 78 ? 24.11897 48.63239 18.73748 1.000 20.93940 75 TRP A C 1
ATOM 1182 O O . TRP A 1 78 ? 24.34729 49.31600 19.73650 1.000 24.14898 75 TRP A O 1
ATOM 1203 N N . LYS A 1 79 ? 22.89860 48.25943 18.37711 1.000 17.88415 76 LYS A N 1
ATOM 1204 C CA . LYS A 1 79 ? 21.70709 48.75511 19.03893 1.000 20.02896 76 LYS A CA 1
ATOM 1205 C C . LYS A 1 79 ? 20.76945 47.62392 19.39990 1.000 21.12573 76 LYS A C 1
ATOM 1206 O O . LYS A 1 79 ? 20.77067 46.57207 18.77464 1.000 17.61118 76 LYS A O 1
ATOM 1225 N N . TYR A 1 80 ? 19.91427 47.88340 20.41611 1.000 18.36353 77 TYR A N 1
ATOM 1226 C CA . TYR A 1 80 ? 18.80668 46.98254 20.71347 1.000 23.34828 77 TYR A CA 1
ATOM 1227 C C . TYR A 1 80 ? 17.66527 47.21346 19.72810 1.000 19.49069 77 TYR A C 1
ATOM 1228 O O . TYR A 1 80 ? 17.29845 48.35921 19.45839 1.000 21.10689 77 TYR A O 1
ATOM 1246 N N . PRO A 1 81 ? 17.06636 46.15155 19.19979 1.000 15.89798 78 PRO A N 1
ATOM 1247 C CA . PRO A 1 81 ? 15.90607 46.32823 18.31588 1.000 18.19063 78 PRO A CA 1
ATOM 1248 C C . PRO A 1 81 ? 14.81021 47.16428 18.92969 1.000 21.41599 78 PRO A C 1
ATOM 1249 O O . PRO A 1 81 ? 14.10678 47.89774 18.22410 1.000 20.36717 78 PRO A O 1
ATOM 1260 N N . LYS A 1 82 ? 14.65019 47.06489 20.24156 1.000 19.41290 79 LYS A N 1
ATOM 1261 C CA . LYS A 1 82 ? 13.63662 47.85349 20.93398 1.000 21.81660 79 LYS A CA 1
ATOM 1262 C C . LYS A 1 82 ? 13.83914 49.33487 20.69217 1.000 22.04952 79 LYS A C 1
ATOM 1263 O O . LYS A 1 82 ? 12.87640 50.10397 20.68414 1.000 25.80662 79 LYS A O 1
ATOM 1282 N N . GLU A 1 83 ? 15.08274 49.74769 20.47677 1.000 22.85803 80 GLU A N 1
ATOM 1283 C CA . GLU A 1 83 ? 15.39699 51.12408 20.12673 1.000 26.48595 80 GLU A CA 1
ATOM 1284 C C . GLU A 1 83 ? 14.81701 51.54398 18.78453 1.000 24.51481 80 GLU A C 1
ATOM 1285 O O . GLU A 1 83 ? 14.62772 52.74165 18.56684 1.000 31.82428 80 GLU A O 1
ATOM 1297 N N . LEU A 1 84 ? 14.54898 50.59922 17.86975 1.000 24.74524 81 LEU A N 1
ATOM 1298 C CA . LEU A 1 84 ? 14.26539 50.95243 16.48528 1.000 22.62358 81 LEU A CA 1
ATOM 1299 C C . LEU A 1 84 ? 12.91109 50.54372 15.94674 1.000 22.95565 81 LEU A C 1
ATOM 1300 O O . LEU A 1 84 ? 12.56725 50.96633 14.84489 1.000 25.91081 81 LEU A O 1
ATOM 1316 N N . GLY A 1 85 ? 12.15118 49.73962 16.67509 1.000 23.09975 82 GLY A N 1
ATOM 1317 C CA . GLY A 1 85 ? 10.89276 49.23876 16.18075 1.000 27.36160 82 GLY A CA 1
ATOM 1318 C C . GLY A 1 85 ? 9.87905 49.13191 17.30298 1.000 25.93514 82 GLY A C 1
ATOM 1319 O O . GLY A 1 85 ? 10.18620 49.34022 18.47806 1.000 29.53656 82 GLY A O 1
ATOM 1323 N N . GLN A 1 86 ? 8.65871 48.80665 16.90234 1.000 30.88469 83 GLN A N 1
ATOM 1324 C CA . GLN A 1 86 ? 7.55008 48.59337 17.81620 1.000 33.62436 83 GLN A CA 1
ATOM 1325 C C . GLN A 1 86 ? 7.53062 47.12775 18.21524 1.000 26.63488 83 GLN A C 1
ATOM 1326 O O . GLN A 1 86 ? 7.85603 46.24387 17.41864 1.000 25.78189 83 GLN A O 1
ATOM 1340 N N . THR A 1 87 ? 7.15158 46.87296 19.44768 1.000 28.05422 84 THR A N 1
ATOM 1341 C CA . THR A 1 87 ? 7.00149 45.50966 19.91428 1.000 25.82329 84 THR A CA 1
ATOM 1342 C C . THR A 1 87 ? 5.69865 44.91318 19.40093 1.000 32.58374 84 THR A C 1
ATOM 1343 O O . THR A 1 87 ? 4.67828 45.60049 19.27770 1.000 31.42520 84 THR A O 1
ATOM 1354 N N . VAL A 1 88 ? 5.75302 43.61786 19.07959 1.000 25.25516 85 VAL A N 1
ATOM 1355 C CA . VAL A 1 88 ? 4.59857 42.82720 18.67074 1.000 29.19601 85 VAL A CA 1
ATOM 1356 C C . VAL A 1 88 ? 4.73836 41.46070 19.32246 1.000 28.53982 85 VAL A C 1
ATOM 1357 O O . VAL A 1 88 ? 5.81045 41.07737 19.78882 1.000 29.52007 85 VAL A O 1
ATOM 1370 N N . VAL A 1 89 ? 3.64996 40.71914 19.36530 1.000 18.40481 86 VAL A N 1
ATOM 1371 C CA . VAL A 1 89 ? 3.68002 39.33786 19.83698 1.000 16.24011 86 VAL A CA 1
ATOM 1372 C C . VAL A 1 89 ? 3.36603 38.45247 18.65134 1.000 20.41795 86 VAL A C 1
ATOM 1373 O O . VAL A 1 89 ? 2.49550 38.77719 17.83599 1.000 21.25684 86 VAL A O 1
ATOM 1386 N N . LYS A 1 90 ? 4.12564 37.36755 18.50704 1.000 17.72965 87 LYS A N 1
ATOM 1387 C CA . LYS A 1 90 ? 3.90872 36.41813 17.43325 1.000 19.23738 87 LYS A CA 1
ATOM 1388 C C . LYS A 1 90 ? 3.93303 35.00548 17.97869 1.000 20.14357 87 LYS A C 1
ATOM 1389 O O . LYS A 1 90 ? 4.58941 34.69973 18.97299 1.000 21.96000 87 LYS A O 1
ATOM 1408 N N . THR A 1 91 ? 3.20178 34.16045 17.28970 1.000 17.30183 88 THR A N 1
ATOM 1409 C CA . THR A 1 91 ? 3.19670 32.74162 17.55109 1.000 18.56897 88 THR A CA 1
ATOM 1410 C C . THR A 1 91 ? 4.49886 32.15510 17.05201 1.000 23.86728 88 THR A C 1
ATOM 1411 O O . THR A 1 91 ? 4.94698 32.46525 15.94379 1.000 25.95081 88 THR A O 1
ATOM 1422 N N . SER A 1 92 ? 5.11611 31.33355 17.88730 1.000 20.51619 89 SER A N 1
ATOM 1423 C CA . SER A 1 92 ? 6.40862 30.74545 17.56351 1.000 23.15830 89 SER A CA 1
ATOM 1424 C C . SER A 1 92 ? 6.47788 29.38776 18.22395 1.000 20.95543 89 SER A C 1
ATOM 1425 O O . SER A 1 92 ? 6.23404 29.28815 19.42406 1.000 26.85520 89 SER A O 1
ATOM 1433 N N . ASP A 1 93 ? 6.81174 28.35945 17.46059 1.000 23.50200 90 ASP A N 1
ATOM 1434 C CA . ASP A 1 93 ? 7.16694 27.09993 18.09458 1.000 27.46958 90 ASP A CA 1
ATOM 1435 C C . ASP A 1 93 ? 8.61386 27.15402 18.58748 1.000 20.73190 90 ASP A C 1
ATOM 1436 O O . ASP A 1 93 ? 8.89944 26.84763 19.74910 1.000 23.01043 90 ASP A O 1
ATOM 1445 N N . TYR A 1 94 ? 9.52994 27.57978 17.71688 1.000 23.72831 91 TYR A N 1
ATOM 1446 C CA . TYR A 1 94 ? 10.92816 27.74639 18.06865 1.000 20.26951 91 TYR A CA 1
ATOM 1447 C C . TYR A 1 94 ? 11.40259 29.13912 17.70730 1.000 19.63468 91 TYR A C 1
ATOM 1448 O O . TYR A 1 94 ? 10.84334 29.79303 16.82852 1.000 20.39237 91 TYR A O 1
ATOM 1466 N N . ILE A 1 95 ? 12.46354 29.58396 18.37601 1.000 17.16427 92 ILE A N 1
ATOM 1467 C CA . ILE A 1 95 ? 13.16149 30.77383 17.92207 1.000 16.66797 92 ILE A CA 1
ATOM 1468 C C . ILE A 1 95 ? 14.59549 30.37022 17.62609 1.000 16.66259 92 ILE A C 1
ATOM 1469 O O . ILE A 1 95 ? 15.11998 29.39110 18.179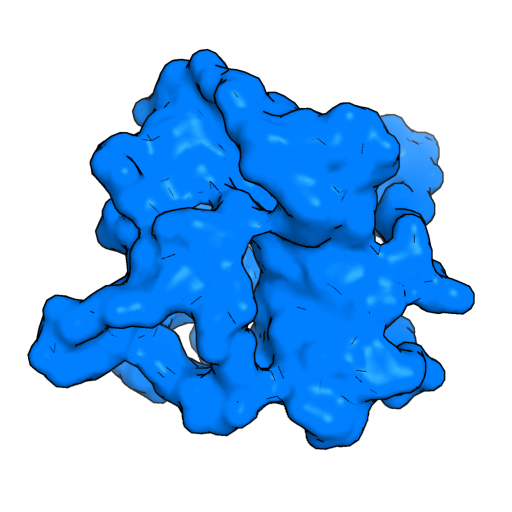59 1.000 14.98217 92 ILE A O 1
ATOM 1485 N N . TYR A 1 96 ? 15.22186 31.13266 16.74150 1.000 14.69528 93 TYR A N 1
ATOM 1486 C CA . TYR A 1 96 ? 16.38749 30.68797 16.01675 1.000 15.25135 93 TYR A CA 1
ATOM 1487 C C . TYR A 1 96 ? 17.58573 31.58945 16.23869 1.000 16.35831 93 TYR A C 1
ATOM 1488 O O . TYR A 1 96 ? 17.46116 32.81204 16.34394 1.000 17.07885 93 TYR A O 1
ATOM 1506 N N . GLN A 1 97 ? 18.76139 30.95379 16.25574 1.000 15.09744 94 GLN A N 1
ATOM 1507 C CA . GLN A 1 97 ? 20.05776 31.60504 16.29804 1.000 14.87363 94 GLN A CA 1
ATOM 1508 C C . GLN A 1 97 ? 20.99200 30.83026 15.38081 1.000 15.91543 94 GLN A C 1
ATOM 1509 O O . GLN A 1 97 ? 20.72248 29.67510 15.04704 1.000 17.28401 94 GLN A O 1
ATOM 1523 N N . PHE A 1 98 ? 22.10858 31.45369 15.01736 1.000 15.03597 95 PHE A N 1
ATOM 1524 C CA . PHE A 1 98 ? 23.02506 30.85007 14.06308 1.000 17.82384 95 PHE A CA 1
ATOM 1525 C C . PHE A 1 98 ? 24.47348 30.96016 14.49816 1.000 15.75455 95 PHE A C 1
ATOM 1526 O O . PHE A 1 98 ? 24.89203 31.95219 15.10755 1.000 14.91096 95 PHE A O 1
ATOM 1543 N N . VAL A 1 99 ? 25.22035 29.90575 14.19167 1.000 12.94279 96 VAL A N 1
ATOM 1544 C CA . VAL A 1 99 ? 26.66408 29.91012 14.26136 1.000 13.74579 96 VAL A CA 1
ATOM 1545 C C . VAL A 1 99 ? 27.18571 29.98141 12.84172 1.000 15.72432 96 VAL A C 1
ATOM 1546 O O . VAL A 1 99 ? 26.86606 29.12424 12.01914 1.000 15.41146 96 VAL A O 1
ATOM 1559 N N . LEU A 1 100 ? 27.99569 30.98016 12.55997 1.000 15.07379 97 LEU A N 1
ATOM 1560 C CA . LEU A 1 100 ? 28.57321 31.16849 11.23363 1.000 15.79018 97 LEU A CA 1
ATOM 1561 C C . LEU A 1 100 ? 30.05717 30.84682 11.28645 1.000 16.85043 97 LEU A C 1
ATOM 1562 O O . LEU A 1 100 ? 30.70287 30.92174 12.33691 1.000 16.51019 97 LEU A O 1
ATOM 1578 N N . LYS A 1 101 ? 30.60534 30.47664 10.12859 1.000 16.44368 98 LYS A N 1
ATOM 1579 C CA . LYS A 1 101 ? 32.00865 30.10906 10.06985 1.000 19.70647 98 LYS A CA 1
ATOM 1580 C C . LYS A 1 101 ? 32.91120 31.31657 10.27385 1.000 19.19519 98 LYS A C 1
ATOM 1581 O O . LYS A 1 101 ? 33.99477 31.20004 10.85420 1.000 17.15887 98 LYS A O 1
ATOM 1600 N N . THR A 1 102 ? 32.47498 32.47843 9.81257 1.000 17.05144 99 THR A N 1
ATOM 1601 C CA . THR A 1 102 ? 33.25548 33.69267 9.94602 1.000 18.95690 99 THR A CA 1
ATOM 1602 C C . THR A 1 102 ? 32.29933 34.86564 9.80437 1.000 17.76890 99 THR A C 1
ATOM 1603 O O . THR A 1 102 ? 31.14277 34.69676 9.42462 1.000 15.39268 99 THR A O 1
ATOM 1614 N N . GLY A 1 103 ? 32.81763 36.06337 10.08521 1.000 15.09807 100 GLY A N 1
ATOM 1615 C CA . GLY A 1 103 ? 32.03137 37.28372 9.97578 1.000 17.47921 100 GLY A CA 1
ATOM 1616 C C . GLY A 1 103 ? 31.10445 37.51654 11.16084 1.000 17.24516 100 GLY A C 1
ATOM 1617 O O . GLY A 1 103 ? 31.20722 38.53994 11.84504 1.000 18.82810 100 GLY A O 1
ATOM 1621 N N . HIS A 1 104 ? 30.18284 36.57979 11.40628 1.000 14.38778 101 HIS A N 1
ATOM 1622 C CA . HIS A 1 104 ? 29.35061 36.51766 12.61562 1.000 14.84917 101 HIS A CA 1
ATOM 1623 C C . HIS A 1 104 ? 28.23866 37.56034 12.67996 1.000 15.02310 101 HIS A C 1
ATOM 1624 O O . HIS A 1 104 ? 27.72077 37.84208 13.75525 1.000 15.16039 101 HIS A O 1
ATOM 1638 N N . THR A 1 105 ? 27.84085 38.09594 11.53540 1.000 16.38864 102 THR A N 1
ATOM 1639 C CA . THR A 1 105 ? 26.59134 38.81981 11.38865 1.000 15.71096 102 THR A CA 1
ATOM 1640 C C . THR A 1 105 ? 25.93734 38.38817 10.08037 1.000 18.33528 102 THR A C 1
ATOM 1641 O O . THR A 1 105 ? 26.59889 37.91348 9.14774 1.000 16.77497 102 THR A O 1
ATOM 1652 N N . MET A 1 106 ? 24.62506 38.55648 9.99856 1.000 14.55732 103 MET A N 1
ATOM 1653 C CA . MET A 1 106 ? 23.93830 38.19579 8.76168 1.000 17.04344 103 MET A CA 1
ATOM 1654 C C . MET A 1 106 ? 22.81999 39.18099 8.50717 1.000 18.46569 103 MET A C 1
ATOM 1655 O O . MET A 1 106 ? 22.23760 39.76372 9.43392 1.000 16.58277 103 MET A O 1
ATOM 1669 N N . ASN A 1 107 ? 22.54774 39.38880 7.23017 1.000 16.76112 104 ASN A N 1
ATOM 1670 C CA . ASN A 1 107 ? 21.47737 40.28363 6.80259 1.000 19.29691 104 ASN A CA 1
ATOM 1671 C C . ASN A 1 107 ? 20.15702 39.53116 6.89996 1.000 15.92030 104 ASN A C 1
ATOM 1672 O O . ASN A 1 107 ? 19.91899 38.57075 6.15720 1.000 19.48470 104 ASN A O 1
ATOM 1683 N N . ILE A 1 108 ? 19.28880 39.95682 7.80312 1.000 16.53737 105 ILE A N 1
ATOM 1684 C CA . ILE A 1 108 ? 17.95003 39.39950 7.90438 1.000 18.34259 105 ILE A CA 1
ATOM 1685 C C . ILE A 1 108 ? 17.00018 40.56784 7.74817 1.000 19.16093 105 ILE A C 1
ATOM 1686 O O . ILE A 1 108 ? 17.06005 41.52807 8.53181 1.000 18.14044 105 ILE A O 1
ATOM 1702 N N . GLY A 1 109 ? 16.12407 40.48142 6.74914 1.000 18.16942 106 GLY A N 1
ATOM 1703 C CA . GLY A 1 109 ? 15.11877 41.51303 6.54327 1.000 19.77989 106 GLY A CA 1
ATOM 1704 C C . GLY A 1 109 ? 15.72981 42.86327 6.30188 1.000 20.46014 106 GLY A C 1
ATOM 1705 O O . GLY A 1 109 ? 15.09609 43.88613 6.55738 1.000 21.65956 106 GLY A O 1
ATOM 1709 N N . GLY A 1 110 ? 16.98443 42.89109 5.86123 1.000 19.23307 107 GLY A N 1
ATOM 1710 C CA . GLY A 1 110 ? 17.67992 44.12790 5.61948 1.000 20.23831 107 GLY A CA 1
ATOM 1711 C C . GLY A 1 110 ? 18.49026 44.66680 6.76677 1.000 19.87749 107 GLY A C 1
ATOM 1712 O O . GLY A 1 110 ? 19.17768 45.66854 6.58969 1.000 20.57926 107 GLY A O 1
ATOM 1716 N N . TYR A 1 111 ? 18.44968 44.03230 7.93183 1.000 19.10267 108 TYR A N 1
ATOM 1717 C CA . TYR A 1 111 ? 19.14752 44.50002 9.11487 1.000 16.41701 108 TYR A CA 1
ATOM 1718 C C . TYR A 1 111 ? 20.29448 43.55888 9.41874 1.000 15.98047 108 TYR A C 1
ATOM 1719 O O . TYR A 1 111 ? 20.19249 42.34883 9.21645 1.000 19.03964 108 TYR A O 1
ATOM 1737 N N . GLU A 1 112 ? 21.36541 44.11308 9.93811 1.000 14.09274 109 GLU A N 1
ATOM 1738 C CA . GLU A 1 112 ? 22.54787 43.32260 10.25110 1.000 16.32993 109 GLU A CA 1
ATOM 1739 C C . GLU A 1 112 ? 22.42585 42.74467 11.65919 1.000 18.34241 109 GLU A C 1
ATOM 1740 O O . GLU A 1 112 ? 22.62440 43.45589 12.64659 1.000 17.76026 109 GLU A O 1
ATOM 1752 N N . CYS A 1 113 ? 22.14638 41.43527 11.74499 1.000 15.15730 110 CYS A N 1
ATOM 1753 C CA . CYS A 1 113 ? 21.89484 40.72832 12.99398 1.000 17.04108 110 CYS A CA 1
ATOM 1754 C C . CYS A 1 113 ? 23.11169 39.93993 13.45025 1.000 15.51315 110 CYS A C 1
ATOM 1755 O O . CYS A 1 113 ? 23.64350 39.12101 12.69585 1.000 15.30503 110 CYS A O 1
ATOM 1763 N N . ILE A 1 114 ? 23.49035 40.12020 14.70921 1.000 15.44026 111 ILE A N 1
ATOM 1764 C CA . ILE A 1 114 ? 24.64381 39.41118 15.24276 1.000 13.80286 111 ILE A CA 1
ATOM 1765 C C . ILE A 1 114 ? 24.32714 37.93595 15.39458 1.000 13.41944 111 ILE A C 1
ATOM 1766 O O . ILE A 1 114 ? 23.17057 37.52983 15.57364 1.000 17.46410 111 ILE A O 1
ATOM 1782 N N . CYS A 1 115 ? 25.36657 37.11277 15.30259 1.000 14.69854 112 CYS A N 1
ATOM 1783 C CA . CYS A 1 115 ? 25.26369 35.67263 15.46101 1.000 12.94375 112 CYS A CA 1
ATOM 1784 C C . CYS A 1 115 ? 26.13390 35.21706 16.63739 1.000 16.29227 112 CYS A C 1
ATOM 1785 O O . CYS A 1 115 ? 26.86015 36.00186 17.24444 1.000 21.32517 112 CYS A O 1
ATOM 1793 N N . LEU A 1 116 ? 26.08103 33.91722 16.91753 1.000 15.42455 113 LEU A N 1
ATOM 1794 C CA . LEU A 1 116 ? 26.78208 33.32272 18.04907 1.000 15.63202 113 LEU A CA 1
ATOM 1795 C C . LEU A 1 116 ? 28.27219 33.17233 17.79940 1.000 17.04521 113 LEU A C 1
ATOM 1796 O O . LEU A 1 116 ? 28.72224 32.89768 16.67800 1.000 18.93669 113 LEU A O 1
ATOM 1812 N N . GLY A 1 117 ? 29.04772 33.34217 18.86191 1.000 18.30033 114 GLY A N 1
ATOM 1813 C CA . GLY A 1 117 ? 30.48333 33.15107 18.76080 1.000 17.66772 114 GLY A CA 1
ATOM 1814 C C . GLY A 1 117 ? 31.23505 34.27389 18.09788 1.000 19.47141 114 GLY A C 1
ATOM 1815 O O . GLY A 1 117 ? 32.30862 34.03312 17.53318 1.000 20.66578 114 GLY A O 1
ATOM 1819 N N . HIS A 1 118 ? 30.75378 35.51068 18.21437 1.000 17.92156 115 HIS A N 1
ATOM 1820 C CA . HIS A 1 118 ? 31.16274 36.59081 17.33283 1.000 15.36760 115 HIS A CA 1
ATOM 1821 C C . HIS A 1 118 ? 32.43356 37.35910 17.73573 1.000 25.95309 115 HIS A C 1
ATOM 1822 O O . HIS A 1 118 ? 32.98132 38.09195 16.89645 1.000 26.56868 115 HIS A O 1
ATOM 1836 N N . ASN A 1 119 ? 32.88875 37.25882 18.97264 1.000 22.03461 116 ASN A N 1
ATOM 1837 C CA . ASN A 1 119 ? 34.08411 37.94774 19.48288 1.000 20.69203 116 ASN A CA 1
ATOM 1838 C C . ASN A 1 119 ? 34.02812 39.48013 19.46721 1.000 21.10695 116 ASN A C 1
ATOM 1839 O O . ASN A 1 119 ? 35.04227 40.11664 19.77967 1.000 23.80800 116 ASN A O 1
ATOM 1850 N N . PHE A 1 120 ? 32.88648 40.10775 19.15608 1.000 19.41536 117 PHE A N 1
ATOM 1851 C CA . PHE A 1 120 ? 32.80468 41.56222 19.24436 1.000 20.43350 117 PHE A CA 1
ATOM 1852 C C . PHE A 1 120 ? 32.82722 42.01793 20.69954 1.000 24.38510 117 PHE A C 1
ATOM 1853 O O . PHE A 1 120 ? 32.19110 41.41147 21.56156 1.000 17.39738 117 PHE A O 1
ATOM 1870 N N . GLN A 1 121 ? 33.53854 43.12082 20.96928 1.000 25.80447 118 GLN A N 1
ATOM 1871 C CA . GLN A 1 121 ? 33.69997 43.62673 22.33212 1.000 25.83840 118 GLN A CA 1
ATOM 1872 C C . GLN A 1 121 ? 33.03225 44.97753 22.56432 1.000 23.31650 118 GLN A C 1
ATOM 1873 O O . GLN A 1 121 ? 33.02722 45.45098 23.69917 1.000 28.83560 118 GLN A O 1
ATOM 1887 N N . GLU A 1 122 ? 32.46781 45.60368 21.54041 1.000 24.20768 119 GLU A N 1
ATOM 1888 C CA . GLU A 1 122 ? 31.74813 46.85393 21.72232 1.000 30.90597 119 GLU A CA 1
ATOM 1889 C C . GLU A 1 122 ? 30.52343 46.66226 22.60433 1.000 30.92411 119 GLU A C 1
ATOM 1890 O O . GLU A 1 122 ? 29.99388 45.55871 22.74763 1.000 25.26550 119 GLU A O 1
ATOM 1902 N N . ARG A 1 123 ? 30.03144 47.78765 23.12090 1.000 30.56806 120 ARG A N 1
ATOM 1903 C CA . ARG A 1 123 ? 28.77067 47.83523 23.84314 1.000 27.56336 120 ARG A CA 1
ATOM 1904 C C . ARG A 1 123 ? 27.65729 47.17747 23.04705 1.000 29.38218 120 ARG A C 1
ATOM 1905 O O . ARG A 1 123 ? 27.57216 47.35275 21.83289 1.000 22.68417 120 ARG A O 1
ATOM 1926 N N . VAL A 1 124 ? 26.78251 46.45839 23.75819 1.000 25.08028 121 VAL A N 1
ATOM 1927 C CA . VAL A 1 124 ? 25.59164 45.80887 23.20125 1.000 25.10271 121 VAL A CA 1
ATOM 1928 C C . VAL A 1 124 ? 25.95264 44.50719 22.49346 1.000 25.26355 121 VAL A C 1
ATOM 1929 O O . VAL A 1 124 ? 25.37476 43.44795 22.78205 1.000 19.75620 121 VAL A O 1
ATOM 1942 N N . ALA A 1 125 ? 26.92066 44.55942 21.58427 1.000 20.66223 122 ALA A N 1
ATOM 1943 C CA . ALA A 1 125 ? 27.35804 43.33432 20.94202 1.000 17.91325 122 ALA A CA 1
ATOM 1944 C C . ALA A 1 125 ? 27.99029 42.39857 21.95211 1.000 19.87071 122 ALA A C 1
ATOM 1945 O O . ALA A 1 125 ? 27.82347 41.18039 21.86879 1.000 20.67316 122 ALA A O 1
ATOM 1952 N N . TYR A 1 126 ? 28.72956 42.94980 22.91303 1.000 22.08157 123 TYR A N 1
ATOM 1953 C CA . TYR A 1 126 ? 29.52586 42.11156 23.79270 1.000 21.56249 123 TYR A CA 1
ATOM 1954 C C . TYR A 1 126 ? 28.64649 41.17065 24.59851 1.000 18.99956 123 TYR A C 1
ATOM 1955 O O . TYR A 1 126 ? 27.62056 41.56231 25.14888 1.000 18.85551 123 TYR A O 1
ATOM 1973 N N . HIS A 1 127 ? 29.08580 39.93802 24.70591 1.000 18.07998 124 HIS A N 1
ATOM 1974 C CA . HIS A 1 127 ? 28.44238 38.97168 25.56853 1.000 19.84096 124 HIS A CA 1
ATOM 1975 C C . HIS A 1 127 ? 29.46584 37.92616 25.96620 1.000 20.27261 124 HIS A C 1
ATOM 1976 O O . HIS A 1 127 ? 30.07266 37.26503 25.10162 1.000 16.62501 124 HIS A O 1
ATOM 1990 N N . PRO A 1 128 ? 29.69632 37.76728 27.26382 1.000 24.20560 125 PRO A N 1
ATOM 1991 C CA . PRO A 1 128 ? 30.79816 36.90974 27.71376 1.000 18.10917 125 PRO A CA 1
ATOM 1992 C C . PRO A 1 128 ? 30.57903 35.45161 27.40537 1.000 21.73164 125 PRO A C 1
ATOM 1993 O O . PRO A 1 128 ? 31.55372 34.69197 27.30094 1.000 24.99666 125 PRO A O 1
ATOM 2004 N N . TYR A 1 129 ? 29.33517 35.02181 27.26585 1.000 23.19804 126 TYR A N 1
ATOM 2005 C CA . TYR A 1 129 ? 29.05956 33.63906 26.90437 1.000 17.95524 126 TYR A CA 1
ATOM 2006 C C . TYR A 1 129 ? 28.72521 33.49420 25.42594 1.000 18.96589 126 TYR A C 1
ATOM 2007 O O . TYR A 1 129 ? 29.31204 32.66103 24.74292 1.000 16.91280 126 TYR A O 1
ATOM 2025 N N . LEU A 1 130 ? 27.76570 34.27841 24.92876 1.000 18.03507 127 LEU A N 1
ATOM 2026 C CA . LEU A 1 130 ? 27.28706 34.12847 23.56621 1.000 17.57331 127 LEU A CA 1
ATOM 2027 C C . LEU A 1 130 ? 28.26393 34.69625 22.54448 1.000 16.82527 127 LEU A C 1
ATOM 2028 O O . LEU A 1 130 ? 28.20737 34.31391 21.37415 1.000 19.92481 127 LEU A O 1
ATOM 2044 N N . GLY A 1 131 ?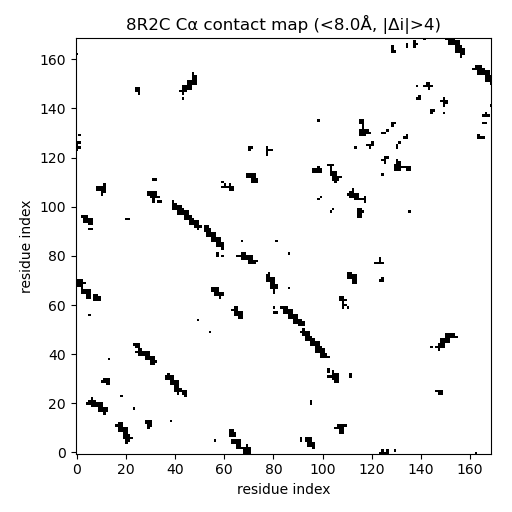 29.14917 35.59953 22.95844 1.000 16.15676 128 GLY A N 1
ATOM 2045 C CA . GLY A 1 131 ? 30.09175 36.19772 22.05169 1.000 21.36804 128 GLY A CA 1
ATOM 2046 C C . GLY A 1 131 ? 31.48244 35.69364 22.28535 1.000 20.31479 128 GLY A C 1
ATOM 2047 O O . GLY A 1 131 ? 32.43096 36.46803 22.20058 1.000 36.92804 128 GLY A O 1
ATOM 2051 N N . SER A 1 132 ? 31.60974 34.41230 22.63522 1.000 19.85521 129 SER A N 1
ATOM 2052 C CA . SER A 1 132 ? 32.88887 33.77014 22.87374 1.000 21.03103 129 SER A CA 1
ATOM 2053 C C . SER A 1 132 ? 32.78599 32.33747 22.38597 1.000 17.93680 129 SER A C 1
ATOM 2054 O O . SER A 1 132 ? 31.74212 31.88772 21.90406 1.000 18.13758 129 SER A O 1
ATOM 2062 N N . GLN A 1 133 ? 33.87054 31.59181 22.52707 1.000 17.24491 130 GLN A N 1
ATOM 2063 C CA . GLN A 1 133 ? 33.82363 30.20129 22.11896 1.000 17.81058 130 GLN A CA 1
ATOM 2064 C C . GLN A 1 133 ? 33.15979 29.33429 23.17069 1.000 18.47834 130 GLN A C 1
ATOM 2065 O O . GLN A 1 133 ? 32.92710 28.15530 22.91456 1.000 22.11806 130 GLN A O 1
ATOM 2079 N N . ALA A 1 134 ? 32.78440 29.89711 24.31944 1.000 19.13796 131 ALA A N 1
ATOM 2080 C CA . ALA A 1 134 ? 32.12947 29.07910 25.33955 1.000 19.47841 131 ALA A CA 1
ATOM 2081 C C . ALA A 1 134 ? 30.83640 28.48778 24.81831 1.000 21.80115 131 ALA A C 1
ATOM 2082 O O . ALA A 1 134 ? 30.55700 27.29820 25.00665 1.000 18.52391 131 ALA A O 1
ATOM 2089 N N . VAL A 1 135 ? 30.00778 29.31437 24.18202 1.000 18.32605 132 VAL A N 1
ATOM 2090 C CA . VAL A 1 135 ? 28.73849 28.80066 23.66960 1.000 13.85332 132 VAL A CA 1
ATOM 2091 C C . VAL A 1 135 ? 28.98701 27.76853 22.58281 1.000 14.75324 132 VAL A C 1
ATOM 2092 O O . VAL A 1 135 ? 28.29916 26.74464 22.50201 1.000 17.24632 132 VAL A O 1
ATOM 2105 N N . VAL A 1 136 ? 30.00155 27.99385 21.75278 1.000 19.06543 133 VAL A N 1
ATOM 2106 C CA . VAL A 1 136 ? 30.29055 27.04203 20.69384 1.000 18.73484 133 VAL A CA 1
ATOM 2107 C C . VAL A 1 136 ? 30.72780 25.70841 21.27256 1.000 19.37040 133 VAL A C 1
ATOM 2108 O O . VAL A 1 136 ? 30.27861 24.65347 20.82039 1.000 22.00218 133 VAL A O 1
ATOM 2121 N N . GLU A 1 137 ? 31.58269 25.72179 22.29507 1.000 21.40658 134 GLU A N 1
ATOM 2122 C CA . GLU A 1 137 ? 32.02105 24.44508 22.84652 1.000 22.43791 134 GLU A CA 1
ATOM 2123 C C . GLU A 1 137 ? 30.85292 23.70766 23.48220 1.000 23.89004 134 GLU A C 1
ATOM 2124 O O . GLU A 1 137 ? 30.73229 22.48262 23.35082 1.000 25.30872 134 GLU A O 1
ATOM 2136 N N . ASP A 1 138 ? 29.96015 24.43665 24.15325 1.000 19.92688 135 ASP A N 1
ATOM 2137 C CA . ASP A 1 138 ? 28.76571 23.79313 24.67498 1.000 18.98690 135 ASP A CA 1
ATOM 2138 C C . ASP A 1 138 ? 27.94791 23.17969 23.55481 1.000 20.02297 135 ASP A C 1
ATOM 2139 O O . ASP A 1 138 ? 27.51989 22.02568 23.65460 1.000 20.59851 135 ASP A O 1
ATOM 2148 N N . LEU A 1 139 ? 27.71106 23.94449 22.46756 1.000 19.06929 136 LEU A N 1
ATOM 2149 C CA . LEU A 1 139 ? 26.92114 23.41679 21.36213 1.000 20.35834 136 LEU A CA 1
ATOM 2150 C C . LEU A 1 139 ? 27.59911 22.19900 20.75739 1.000 20.29078 136 LEU A C 1
ATOM 2151 O O . LEU A 1 139 ? 26.93106 21.23353 20.38827 1.000 17.16300 136 LEU A O 1
ATOM 2167 N N . LYS A 1 140 ? 28.93374 22.23113 20.66918 1.000 23.37696 137 LYS A N 1
ATOM 2168 C CA . LYS A 1 140 ? 29.68180 21.10077 20.14862 1.000 20.91677 137 LYS A CA 1
ATOM 2169 C C . LYS A 1 140 ? 29.43802 19.82264 20.93328 1.000 23.66037 137 LYS A C 1
ATOM 2170 O O . LYS A 1 140 ? 29.59459 18.73535 20.37724 1.000 28.67250 137 LYS A O 1
ATOM 2189 N N . GLN A 1 141 ? 29.04903 19.90918 22.21040 1.000 26.13434 138 GLN A N 1
ATOM 2190 C CA . GLN A 1 141 ? 28.78107 18.69679 22.97942 1.000 29.53312 138 GLN A CA 1
ATOM 2191 C C . GLN A 1 141 ? 27.35761 18.19449 22.80511 1.000 23.54620 138 GLN A C 1
ATOM 2192 O O . GLN A 1 141 ? 27.03946 17.08337 23.24605 1.00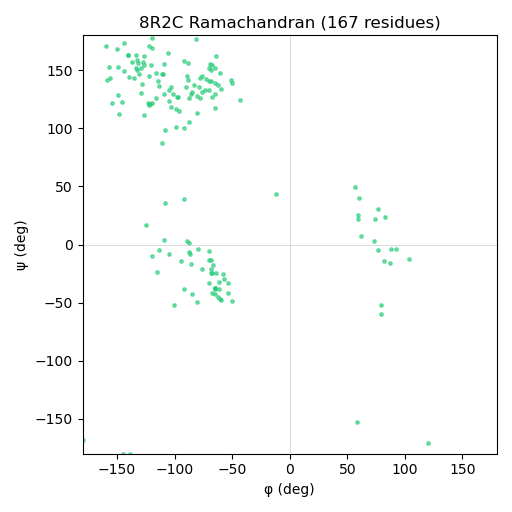0 26.99291 138 GLN A O 1
ATOM 2206 N N . MET A 1 142 ? 26.50777 18.96015 22.14131 1.000 21.88252 139 MET A N 1
ATOM 2207 C CA . MET A 1 142 ? 25.08474 18.68213 22.06855 1.000 21.88263 139 MET A CA 1
ATOM 2208 C C . MET A 1 142 ? 24.70710 17.83346 20.86745 1.000 24.25560 139 MET A C 1
ATOM 2209 O O . MET A 1 142 ? 25.38976 17.79810 19.84021 1.000 26.09396 139 MET A O 1
ATOM 2223 N N . LYS A 1 143 ? 23.56125 17.18985 20.99586 1.000 23.52673 140 LYS A N 1
ATOM 2224 C CA . LYS A 1 143 ? 22.99675 16.43420 19.89268 1.000 28.67610 140 LYS A CA 1
ATOM 2225 C C . LYS A 1 143 ? 22.51745 17.37840 18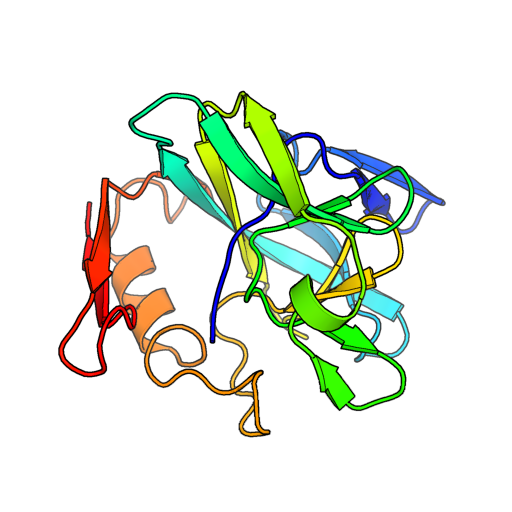.79858 1.000 29.25393 140 LYS A C 1
ATOM 2226 O O . LYS A 1 143 ? 21.82639 18.36062 19.06765 1.000 25.83531 140 LYS A O 1
ATOM 2245 N N . GLY A 1 144 ? 22.88324 17.05270 17.54997 1.000 31.21488 141 GLY A N 1
ATOM 2246 C CA . GLY A 1 144 ? 22.62304 17.88527 16.40186 1.000 27.30875 141 GLY A CA 1
ATOM 2247 C C . GLY A 1 144 ? 23.82189 18.66225 15.88386 1.000 26.38715 141 GLY A C 1
ATOM 2248 O O . GLY A 1 144 ? 23.73429 19.23226 14.79828 1.000 24.83964 141 GLY A O 1
ATOM 2252 N N . TRP A 1 145 ? 24.92666 18.73125 16.63268 1.000 23.99977 142 TRP A N 1
ATOM 2253 C CA . TRP A 1 145 ? 25.98466 19.64150 16.22840 1.000 23.56125 142 TRP A CA 1
ATOM 2254 C C . TRP A 1 145 ? 26.55447 19.25510 14.86853 1.000 26.81869 142 TRP A C 1
ATOM 2255 O O . TRP A 1 145 ? 26.76334 20.10923 14.00157 1.000 22.18655 142 TRP A O 1
ATOM 2276 N N . LYS A 1 146 ? 26.80763 17.96702 14.66411 1.000 29.90093 143 LYS A N 1
ATOM 2277 C CA . LYS A 1 146 ? 27.44391 17.53662 13.42816 1.000 35.34755 143 LYS A CA 1
ATOM 2278 C C . LYS A 1 146 ? 26.51579 17.75680 12.25236 1.000 29.87797 143 LYS A C 1
ATOM 2279 O O . LYS A 1 146 ? 26.95131 18.20298 11.18913 1.000 31.62159 143 LYS A O 1
ATOM 2298 N N . GLU A 1 147 ? 25.23061 17.44373 12.42476 1.000 28.89014 144 GLU A N 1
ATOM 2299 C CA . GLU A 1 147 ? 24.22920 17.73900 11.40867 1.000 28.86326 144 GLU A CA 1
ATOM 2300 C C . GLU A 1 147 ? 23.97070 19.23546 11.23867 1.000 29.29890 144 GLU A C 1
ATOM 2301 O O . GLU A 1 147 ? 23.34612 19.63104 10.24861 1.000 28.79055 144 GLU A O 1
ATOM 2313 N N . GLY A 1 148 ? 24.44114 20.07139 12.16138 1.000 23.64788 145 GLY A N 1
ATOM 2314 C CA . GLY A 1 148 ? 24.24358 21.50010 12.03629 1.000 23.83296 145 GLY A CA 1
ATOM 2315 C C . GLY A 1 148 ? 22.90947 22.01665 12.51015 1.000 23.61319 145 GLY A C 1
ATOM 2316 O O . GLY A 1 148 ? 22.48472 23.09689 12.06515 1.000 19.07531 145 GLY A O 1
ATOM 2320 N N . LYS A 1 149 ? 22.22930 21.29327 13.40742 1.000 20.56295 146 LYS A N 1
ATOM 2321 C CA . LYS A 1 149 ? 20.93506 21.73131 13.93557 1.000 20.78101 146 LYS A CA 1
ATOM 2322 C C . LYS A 1 149 ? 20.81802 21.22905 15.36946 1.000 21.94387 146 LYS A C 1
ATOM 2323 O O . LYS A 1 149 ? 20.73220 20.02325 15.61021 1.000 24.56452 146 LYS A O 1
ATOM 2342 N N . VAL A 1 150 ? 20.83533 22.14669 16.32353 1.000 22.23924 147 VAL A N 1
ATOM 2343 C CA . VAL A 1 150 ? 20.83046 21.82122 17.74223 1.000 19.98766 147 VAL A CA 1
ATOM 2344 C C . VAL A 1 150 ? 19.58945 22.44271 18.34830 1.000 17.93009 147 VAL A C 1
ATOM 2345 O O . VAL A 1 150 ? 19.38589 23.65612 18.24079 1.000 18.58752 147 VAL A O 1
ATOM 2358 N N . ILE A 1 151 ? 18.74487 21.62745 18.95583 1.000 19.10223 148 ILE A N 1
ATOM 2359 C CA . ILE A 1 151 ? 17.63296 22.14209 19.73209 1.000 19.87156 148 ILE A CA 1
ATOM 2360 C C . ILE A 1 151 ? 18.08656 22.16464 21.17804 1.000 18.35222 148 ILE A C 1
ATOM 2361 O O . ILE A 1 151 ? 18.41331 21.11654 21.76223 1.000 20.42966 148 ILE A O 1
ATOM 2377 N N . ILE A 1 152 ? 18.19985 23.35674 21.75106 1.000 18.61371 149 ILE A N 1
ATOM 2378 C CA . ILE A 1 152 ? 18.58506 23.46764 23.14395 1.000 17.57437 149 ILE A CA 1
ATOM 2379 C C . ILE A 1 152 ? 17.31640 23.41218 23.97536 1.000 24.43823 149 ILE A C 1
ATOM 2380 O O . ILE A 1 152 ? 16.20995 23.71321 23.50680 1.000 22.93579 149 ILE A O 1
ATOM 2396 N N . ARG A 1 153 ? 17.48938 23.01197 25.21666 1.000 23.82009 150 ARG A N 1
ATOM 2397 C CA . ARG A 1 153 ? 16.35006 22.9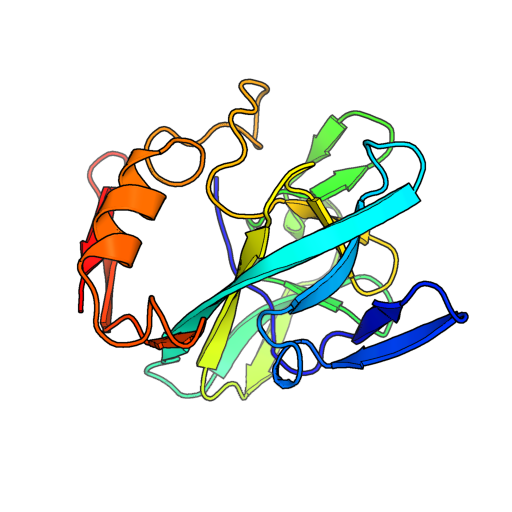0576 26.10749 1.000 25.61320 150 ARG A CA 1
ATOM 2398 C C . ARG A 1 153 ? 16.03681 24.23172 26.76598 1.000 26.20888 150 ARG A C 1
ATOM 2399 O O . ARG A 1 153 ? 14.86800 24.61251 26.89877 1.000 27.78724 150 ARG A O 1
ATOM 2420 N N . SER A 1 154 ? 17.06822 24.93161 27.20637 1.000 25.39731 151 SER A N 1
ATOM 2421 C CA . SER A 1 154 ? 16.84542 26.16287 27.92618 1.000 25.14558 151 SER A CA 1
ATOM 2422 C C . SER A 1 154 ? 18.07840 27.03119 27.81307 1.000 29.69978 151 SER A C 1
ATOM 2423 O O . SER A 1 154 ? 19.20580 26.54152 27.63820 1.000 24.39272 151 SER A O 1
ATOM 2431 N N . ARG A 1 155 ? 17.83558 28.32748 27.90504 1.000 27.33676 152 ARG A N 1
ATOM 2432 C CA . ARG A 1 155 ? 18.86917 29.33949 28.05770 1.000 28.14867 152 ARG A CA 1
ATOM 2433 C C . ARG A 1 155 ? 18.90031 29.67178 29.54920 1.000 28.02137 152 ARG A C 1
ATOM 2434 O O . ARG A 1 155 ? 18.05494 30.40963 30.04837 1.000 36.68111 152 ARG A O 1
ATOM 2455 N N . VAL A 1 156 ? 19.87584 29.11891 30.25445 1.000 23.90499 153 VAL A N 1
ATOM 2456 C CA . VAL A 1 156 ? 20.01500 29.34031 31.69065 1.000 25.89972 153 VAL A CA 1
ATOM 2457 C C . VAL A 1 156 ? 20.59756 30.72037 31.94854 1.000 26.82676 153 VAL A C 1
ATOM 2458 O O . VAL A 1 156 ? 21.62862 31.08662 31.37368 1.000 26.59560 153 VAL A O 1
ATOM 2471 N N . ARG A 1 157 ? 19.96646 31.47670 32.85265 1.000 25.98628 154 ARG A N 1
ATOM 2472 C CA . ARG A 1 157 ? 20.26423 32.88999 33.07072 1.000 33.47663 154 ARG A CA 1
ATOM 2473 C C . ARG A 1 157 ? 20.66481 33.16709 34.51337 1.000 42.55122 154 ARG A C 1
ATOM 2474 O O . ARG A 1 157 ? 20.60139 32.28802 35.37238 1.000 46.31757 154 ARG A O 1
ATOM 2495 N N . ASP A 1 158 ? 21.13122 34.40322 34.75323 1.000 56.46149 155 ASP A N 1
ATOM 2496 C CA . ASP A 1 158 ? 20.92722 35.18357 35.98123 1.000 56.23794 155 ASP A CA 1
ATOM 2497 C C . ASP A 1 158 ? 22.20132 35.57740 36.72074 1.000 59.58018 155 ASP A C 1
ATOM 2498 O O . ASP A 1 158 ? 23.31981 35.33928 36.25413 1.000 63.87208 155 ASP A O 1
ATOM 2507 N N . GLN A 1 159 ? 21.99489 36.10546 37.92790 1.000 68.83257 156 GLN A N 1
ATOM 2508 C CA . GLN A 1 159 ? 22.66529 37.25953 38.52918 1.000 74.12415 156 GLN A CA 1
ATOM 2509 C C . GLN A 1 159 ? 23.91810 37.78679 37.83779 1.000 78.45028 156 GLN A C 1
ATOM 2510 O O . GLN A 1 159 ? 24.93552 38.08204 38.47649 1.000 78.07389 156 GLN A O 1
ATOM 2516 N N . ILE A 1 160 ? 23.82338 37.87037 36.51293 1.000 77.38219 157 ILE A N 1
ATOM 2517 C CA . ILE A 1 160 ? 23.90649 39.13383 35.78634 1.000 68.54842 157 ILE A CA 1
ATOM 2518 C C . ILE A 1 160 ? 22.46646 39.26849 35.28917 1.000 58.81888 157 ILE A C 1
ATOM 2519 O O . ILE A 1 160 ? 22.11373 38.77403 34.21642 1.000 51.19228 157 ILE A O 1
ATOM 2524 N N . THR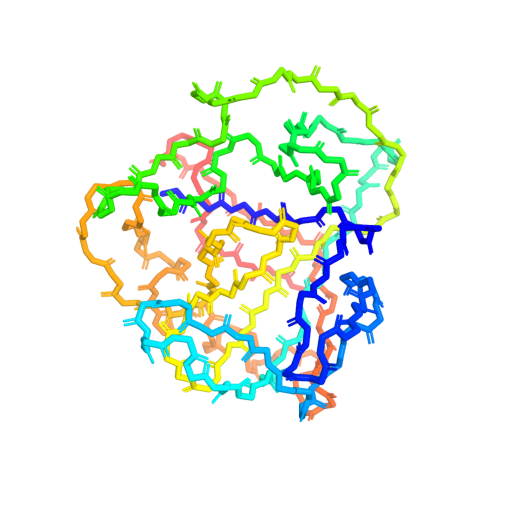 A 1 161 ? 21.60875 39.86001 36.11437 1.000 63.56840 158 THR A N 1
ATOM 2525 C CA . THR A 1 161 ? 20.19635 39.48475 36.15725 1.000 59.01657 158 THR A CA 1
ATOM 2526 C C . THR A 1 161 ? 19.59781 39.28277 34.76812 1.000 51.06301 158 THR A C 1
ATOM 2527 O O . THR A 1 161 ? 19.64753 40.17262 33.90881 1.000 46.21146 158 THR A O 1
ATOM 2537 N N . ASN A 1 162 ? 19.03354 38.09384 34.55763 1.000 45.23157 159 ASN A N 1
ATOM 2538 C CA . ASN A 1 162 ? 18.43934 37.63564 33.31645 1.000 45.70556 159 ASN A CA 1
ATOM 2539 C C . ASN A 1 162 ? 19.48847 37.31169 32.23121 1.000 33.75057 159 ASN A C 1
ATOM 2540 O O . ASN A 1 162 ? 19.08583 36.93750 31.14454 1.000 39.82074 159 ASN A O 1
ATOM 2551 N N . GLN A 1 163 ? 20.79918 37.40039 32.51373 1.000 35.04478 160 GLN A N 1
ATOM 2552 C CA . GLN A 1 163 ? 21.80228 37.21272 31.45851 1.000 43.13272 160 GLN A CA 1
ATOM 2553 C C . GLN A 1 163 ? 22.16144 35.74311 31.21336 1.000 37.13100 160 GLN A C 1
ATOM 2554 O O . GLN A 1 163 ? 22.50830 35.00227 32.14568 1.000 34.98693 160 GLN A O 1
ATOM 2568 N N . VAL A 1 164 ? 22.15473 35.33889 29.93745 1.000 28.12553 161 VAL A N 1
ATOM 2569 C CA . VAL A 1 164 ? 22.39922 33.93468 29.61419 1.000 25.70817 161 VAL A CA 1
ATOM 2570 C C . VAL A 1 164 ? 23.81790 33.56019 30.00488 1.000 25.20023 161 VAL A C 1
ATOM 2571 O O . VAL A 1 164 ? 24.78734 34.24375 29.64580 1.000 23.70569 161 VAL A O 1
ATOM 2584 N N . LYS A 1 165 ? 23.94638 32.45710 30.75257 1.000 22.10598 162 LYS A N 1
ATOM 2585 C CA . LYS A 1 165 ? 25.22248 31.90658 31.18385 1.000 23.92211 162 LYS A CA 1
ATOM 2586 C C . LYS A 1 165 ? 25.51513 30.53573 30.58639 1.000 19.88066 162 LYS A C 1
ATOM 2587 O O . LYS A 1 165 ? 26.68766 30.16251 30.49254 1.000 22.99836 162 LYS A O 1
ATOM 2595 N N . ALA A 1 166 ? 24.48725 29.78996 30.17666 1.000 23.86740 163 ALA A N 1
ATOM 2596 C CA . ALA A 1 166 ? 24.69729 28.50285 29.54077 1.000 25.70820 163 ALA A CA 1
ATOM 2597 C C . ALA A 1 166 ? 23.49661 28.15271 28.68420 1.000 23.54903 163 ALA A C 1
ATOM 2598 O O . ALA A 1 166 ? 22.36084 28.47966 29.02630 1.000 25.33660 163 ALA A O 1
ATOM 2605 N N . PHE A 1 167 ? 23.76997 27.52647 27.54803 1.000 20.15205 164 PHE A N 1
ATOM 2606 C CA . PHE A 1 167 ? 22.76584 26.75320 26.84206 1.000 18.48775 164 PHE A CA 1
ATOM 2607 C C . PHE A 1 167 ? 22.86686 25.34670 27.39317 1.000 19.72665 164 PHE A C 1
ATOM 2608 O O . PHE A 1 167 ? 23.96828 24.83437 27.56264 1.000 22.06430 164 PHE A O 1
ATOM 2625 N N . ILE A 1 168 ? 21.72732 24.72693 27.67697 1.000 18.54631 165 ILE A N 1
ATOM 2626 C CA . ILE A 1 168 ? 21.72403 23.33416 28.10272 1.000 23.71693 165 ILE A CA 1
ATOM 2627 C C . ILE A 1 168 ? 20.77591 22.54088 27.22541 1.000 22.38323 165 ILE A C 1
ATOM 2628 O O . ILE A 1 168 ? 19.83798 23.07996 26.62839 1.000 22.49764 165 ILE A O 1
ATOM 2644 N N . GLN A 1 169 ? 21.03980 21.24370 27.12547 1.000 19.99219 166 GLN A N 1
ATOM 2645 C CA . GLN A 1 169 ? 20.16205 20.38898 26.33706 1.000 27.41054 166 GLN A CA 1
ATOM 2646 C C . GLN A 1 169 ? 19.68066 19.18757 27.15949 1.000 33.71994 166 GLN A C 1
ATOM 2647 O O . GLN A 1 169 ? 20.41301 18.77677 28.06330 1.000 34.63953 166 GLN A O 1
#

Organism: Tetrahymena thermophila (strain SB210) (NCBI:txid312017)

Foldseek 3Di:
DAWFWFQQWWFQDPVRHTDGNVPDFFQGWFFQVVVVRDTWTFQAKEKEFDPVQKDKFFDDPDGTTIRQLFWWADPRDTDGSVVPGDIDMDGGGITIATDIPDSQWGQINNITTGGFCQLDDDPSNDDPCRNHCNAVVQQVVAPCNNRRYGYFHDQDDDPVHRHGDYTHD

Secondary structure (DSSP, 8-state):
----EETTSEEE-TTS-EEEGGG--TT-EEEEGGGTTEEEEEEEEEEEE-TTSEEEEEEETTTEEE-TT--EEETTEEE-GGGTSEEEEEE-SEEEEEEESSS-EEEETTEEEE-BT----STTT--TTTTSHHHHHHHHTSTTTTTTEEEESEEEE-SSTT-EEEEE-